Protein AF-A0A552WKU4-F1 (afdb_monomer_lite)

Organism: NCBI:txid2589797

Sequence (235 aa):
MLDAVDPDVTIVATADGDQPVTLAVGRTEDVVAWVGTAAHTRITGLESWDALAVEDVEQAAGSEEPTDATEEPTDTATEEPTDTATDAPTEEAGVPNPAGSDLWVAEQTGTGTAEMSWTDRDGRWSVLAATDGTAPAPQLSLTWPVEVRTPWLVPGLIVGAVLLLAGAALLVLDMLTARELRRREEGAADRDDGGAATTVLAGAGAGGLTRRELRERQRAETAAGRRRGAAATGE

Radius of gyration: 54.26 Å; chains: 1; bounding box: 106×39×180 Å

Foldseek 3Di:
DEPDPALKKKKKWFDPAFFKKKKFKAFPVLVCVQCDQFWDKDFDYAPDPFGTDIDTRHRDPDPPPPPPPPDDDDDDDDDDDDDDPPCDPPPPRFRAAPPPDPRTPDMFMGTRMTMDMGGHDPHGMDMDMATRRPDDTTDMDMDDDDDDDPPVPVVVVVVVVVVVVVVVVVVVVVVVVVVVVVVVVVVVVVPVVPDDDDDDDPDDDPDPDDPVVVVVVVVVVVVVVVVVVVVPDDD

Secondary structure (DSSP, 8-state):
----SSSEEEEEEE-STT-EEEEEEEEHHHHHHHHTTS-EEEEEEEEETTEEEEEEE-----------------------------------S-PPP-TT-TT-SEEEEEESEEEEEEE--SS-EEEEEESSSSSPPPEEEEE-------TTHHHHHHHHHHHHHHHHHHHHHHHHHHHHHHHHHHHHHHHHHS------------S---HHHHHHHHHHHHHHHHHHHTTS---

Structure (mmCIF, N/CA/C/O backbone):
data_AF-A0A552WKU4-F1
#
_entry.id   AF-A0A552WKU4-F1
#
loop_
_atom_site.group_PDB
_atom_site.id
_atom_site.type_symbol
_atom_site.label_atom_id
_atom_site.label_alt_id
_atom_site.label_comp_id
_atom_site.label_asym_id
_atom_site.label_entity_id
_atom_site.label_seq_id
_atom_site.pdbx_PDB_ins_code
_atom_site.Cartn_x
_atom_site.Cartn_y
_atom_site.Cartn_z
_atom_site.occupancy
_atom_site.B_iso_or_equiv
_atom_site.auth_seq_id
_atom_site.auth_comp_id
_atom_site.auth_asym_id
_atom_site.auth_atom_id
_atom_site.pdbx_PDB_model_num
ATOM 1 N N . MET A 1 1 ? -14.789 -1.737 -2.398 1.00 49.16 1 MET A N 1
ATOM 2 C CA . MET A 1 1 ? -13.719 -2.335 -3.216 1.00 49.16 1 MET A CA 1
ATOM 3 C C . MET A 1 1 ? -12.978 -1.145 -3.771 1.00 49.16 1 MET A C 1
ATOM 5 O O . MET A 1 1 ? -13.603 -0.367 -4.479 1.00 49.16 1 MET A O 1
ATOM 9 N N . LEU A 1 2 ? -11.757 -0.905 -3.296 1.00 63.12 2 LEU A N 1
ATOM 10 C CA . LEU A 1 2 ? -10.934 0.186 -3.813 1.00 63.12 2 LEU A CA 1
ATOM 11 C C . LEU A 1 2 ? -10.656 -0.140 -5.282 1.00 63.12 2 LEU A C 1
ATOM 13 O O . LEU A 1 2 ? -10.308 -1.281 -5.580 1.00 63.12 2 LEU A O 1
ATOM 17 N N . ASP A 1 3 ? -10.888 0.809 -6.187 1.00 64.50 3 ASP A N 1
ATOM 18 C CA . ASP A 1 3 ? -10.536 0.646 -7.599 1.00 64.50 3 ASP A CA 1
ATOM 19 C C . ASP A 1 3 ? -9.003 0.685 -7.681 1.00 64.50 3 ASP A C 1
ATOM 21 O O . ASP A 1 3 ? -8.388 1.752 -7.694 1.00 64.50 3 ASP A O 1
ATOM 25 N N . ALA A 1 4 ? -8.380 -0.483 -7.519 1.00 64.44 4 ALA A N 1
ATOM 26 C CA . ALA A 1 4 ? -6.942 -0.608 -7.348 1.00 64.44 4 ALA A CA 1
ATOM 27 C C . ALA A 1 4 ? -6.235 -0.369 -8.686 1.00 64.44 4 ALA A C 1
ATOM 29 O O . ALA A 1 4 ? -6.592 -0.953 -9.709 1.00 64.44 4 ALA A O 1
ATOM 30 N N . VAL A 1 5 ? -5.213 0.488 -8.669 1.00 72.81 5 VAL A N 1
ATOM 31 C CA . VAL A 1 5 ? -4.391 0.796 -9.852 1.00 72.81 5 VAL A CA 1
ATOM 32 C C . VAL A 1 5 ? -3.524 -0.407 -10.245 1.00 72.81 5 VAL A C 1
ATOM 34 O O . VAL A 1 5 ? -3.257 -0.613 -11.428 1.00 72.81 5 VAL A O 1
ATOM 37 N N . ASP A 1 6 ? -3.123 -1.205 -9.256 1.00 82.50 6 ASP A N 1
ATOM 38 C CA . ASP A 1 6 ? -2.315 -2.416 -9.383 1.00 82.50 6 ASP A CA 1
ATOM 39 C C . ASP A 1 6 ? -2.773 -3.445 -8.321 1.00 82.50 6 ASP A C 1
ATOM 41 O O . ASP A 1 6 ? -3.238 -3.024 -7.253 1.00 82.50 6 ASP A O 1
ATOM 45 N N . PRO A 1 7 ? -2.712 -4.769 -8.580 1.00 86.00 7 PRO A N 1
ATOM 46 C CA . PRO A 1 7 ? -3.022 -5.781 -7.567 1.00 86.00 7 PRO A CA 1
ATOM 47 C C . PRO A 1 7 ? -2.076 -5.742 -6.361 1.00 86.00 7 PRO A C 1
ATOM 49 O O . PRO A 1 7 ? -2.475 -6.176 -5.282 1.00 86.00 7 PRO A O 1
ATOM 52 N N . ASP A 1 8 ? -0.849 -5.248 -6.517 1.00 90.31 8 ASP A N 1
ATOM 53 C CA . ASP A 1 8 ? 0.105 -5.109 -5.424 1.00 90.31 8 ASP A CA 1
ATOM 54 C C . ASP A 1 8 ? -0.036 -3.741 -4.743 1.00 90.31 8 ASP A C 1
ATOM 56 O O . ASP A 1 8 ? -0.079 -2.693 -5.387 1.00 90.31 8 ASP A O 1
ATOM 60 N N . VAL A 1 9 ? -0.083 -3.735 -3.411 1.00 92.25 9 VAL A N 1
ATOM 61 C CA . VAL A 1 9 ? -0.162 -2.516 -2.603 1.00 92.25 9 VAL A CA 1
ATOM 62 C C . VAL A 1 9 ? 0.757 -2.602 -1.389 1.00 92.25 9 VAL A C 1
ATOM 64 O O . VAL A 1 9 ? 0.803 -3.609 -0.681 1.00 92.25 9 VAL A O 1
ATOM 67 N N . THR A 1 10 ? 1.470 -1.515 -1.115 1.00 94.44 10 THR A N 1
ATOM 68 C CA . THR A 1 10 ? 2.167 -1.294 0.154 1.00 94.44 10 THR A CA 1
ATOM 69 C C . THR A 1 10 ? 1.317 -0.384 1.026 1.00 94.44 10 THR A C 1
ATOM 71 O O . THR A 1 10 ? 0.957 0.722 0.624 1.00 94.44 10 THR A O 1
ATOM 74 N N . ILE A 1 11 ? 0.997 -0.861 2.223 1.00 94.75 11 ILE A N 1
ATOM 75 C CA . ILE A 1 11 ? 0.172 -0.185 3.218 1.00 94.75 11 ILE A CA 1
ATOM 76 C C . ILE A 1 11 ? 1.089 0.257 4.351 1.00 94.75 11 ILE A C 1
ATOM 78 O O . ILE A 1 11 ? 1.788 -0.566 4.940 1.00 94.75 11 ILE A O 1
ATOM 82 N N . VAL A 1 12 ? 1.064 1.543 4.676 1.00 96.00 12 VAL A N 1
ATOM 83 C CA . VAL A 1 12 ? 1.800 2.116 5.806 1.00 96.00 12 VAL A CA 1
ATOM 84 C C . VAL A 1 12 ? 0.803 2.780 6.740 1.00 96.00 12 VAL A C 1
ATOM 86 O O . VAL A 1 12 ? 0.010 3.613 6.302 1.00 96.00 12 VAL A O 1
ATOM 89 N N . ALA A 1 13 ? 0.849 2.417 8.017 1.00 95.44 13 ALA A N 1
ATOM 90 C CA . ALA A 1 13 ? 0.097 3.067 9.080 1.00 95.44 13 ALA A CA 1
ATOM 91 C C . ALA A 1 13 ? 1.059 3.780 10.030 1.00 95.44 13 ALA A C 1
ATOM 93 O O . ALA A 1 13 ? 2.013 3.169 10.514 1.00 95.44 13 ALA A O 1
ATOM 94 N N . THR A 1 14 ? 0.782 5.046 10.321 1.00 95.00 14 THR A N 1
ATOM 95 C CA . THR A 1 14 ? 1.586 5.888 11.212 1.00 95.00 14 THR A CA 1
ATOM 96 C C . THR A 1 14 ? 0.712 6.413 12.340 1.00 95.00 14 THR A C 1
ATOM 98 O O . THR A 1 14 ? -0.359 6.949 12.082 1.00 95.00 14 THR A O 1
ATOM 101 N N . ALA A 1 15 ? 1.160 6.268 13.580 1.00 92.81 15 ALA A N 1
ATOM 102 C CA . ALA A 1 15 ? 0.526 6.874 14.744 1.00 92.81 15 ALA A CA 1
ATOM 103 C C . ALA A 1 15 ? 1.421 7.960 15.342 1.00 92.81 15 ALA A C 1
ATOM 105 O O . ALA A 1 15 ? 2.619 8.034 15.059 1.00 92.81 15 ALA A O 1
ATOM 106 N N . ASP A 1 16 ? 0.831 8.799 16.186 1.00 89.38 16 ASP A N 1
ATOM 107 C CA . ASP A 1 16 ? 1.561 9.855 16.868 1.00 89.38 16 ASP A CA 1
ATOM 108 C C . ASP A 1 16 ? 2.456 9.279 17.981 1.00 89.38 16 ASP A C 1
ATOM 110 O O . ASP A 1 16 ? 2.021 8.521 18.850 1.00 89.38 16 ASP A O 1
ATOM 114 N N . GLY A 1 17 ? 3.732 9.674 17.988 1.00 89.19 17 GLY A N 1
ATOM 115 C CA . GLY A 1 17 ? 4.705 9.220 18.986 1.00 89.19 17 GLY A CA 1
ATOM 116 C C . GLY A 1 17 ? 5.049 7.729 18.877 1.00 89.19 17 GLY A C 1
ATOM 117 O O . GLY A 1 17 ? 5.107 7.172 17.786 1.00 89.19 17 GLY A O 1
ATOM 118 N N . ASP A 1 18 ? 5.298 7.086 20.021 1.00 89.56 18 ASP A N 1
ATOM 119 C CA . ASP A 1 18 ? 5.696 5.670 20.111 1.00 89.56 18 ASP A CA 1
ATOM 120 C C . ASP A 1 18 ? 4.495 4.740 20.382 1.00 89.56 18 ASP A C 1
ATOM 122 O O . ASP A 1 18 ? 4.612 3.724 21.070 1.00 89.56 18 ASP A O 1
ATOM 126 N N . GLN A 1 19 ? 3.305 5.095 19.889 1.00 90.94 19 GLN A N 1
ATOM 127 C CA . GLN A 1 19 ? 2.114 4.263 20.064 1.00 90.94 19 GLN A CA 1
ATOM 128 C C . GLN A 1 19 ? 2.246 2.945 19.284 1.00 90.94 19 GLN A C 1
ATOM 130 O O . GLN A 1 19 ? 2.807 2.937 18.183 1.00 90.94 19 GLN A O 1
ATOM 135 N N . PRO A 1 20 ? 1.752 1.815 19.819 1.00 92.12 20 PRO A N 1
ATOM 136 C CA . PRO A 1 20 ? 1.686 0.583 19.047 1.00 92.12 20 PRO A CA 1
ATOM 137 C C . PRO A 1 20 ? 0.735 0.782 17.864 1.00 92.12 20 PRO A C 1
ATOM 139 O O . PRO A 1 20 ? -0.328 1.375 18.021 1.00 92.12 20 PRO A O 1
ATOM 142 N N . VAL A 1 21 ? 1.126 0.292 16.691 1.00 94.06 21 VAL A N 1
ATOM 143 C CA . VAL A 1 21 ? 0.317 0.298 15.469 1.00 94.06 21 VAL A CA 1
ATOM 144 C C . VAL A 1 21 ? 0.246 -1.119 14.936 1.00 94.06 21 VAL A C 1
ATOM 146 O O . VAL A 1 21 ? 1.278 -1.769 14.771 1.00 94.06 21 VAL A O 1
ATOM 149 N N . THR A 1 22 ? -0.960 -1.573 14.627 1.00 94.75 22 THR A N 1
ATOM 150 C CA . THR A 1 22 ? -1.242 -2.902 14.095 1.00 94.75 22 THR A CA 1
ATOM 151 C C . THR A 1 22 ? -1.956 -2.770 12.760 1.00 94.75 22 THR A C 1
ATOM 153 O O . THR A 1 22 ? -3.017 -2.152 12.663 1.00 94.75 22 THR A O 1
ATOM 156 N N . LEU A 1 23 ? -1.375 -3.379 11.732 1.00 95.75 23 LEU A N 1
ATOM 157 C CA . LEU A 1 23 ? -2.001 -3.646 10.445 1.00 95.75 23 LEU A CA 1
ATOM 158 C C . LEU A 1 23 ? -2.417 -5.115 10.412 1.00 95.75 23 LEU A C 1
ATOM 160 O O . LEU A 1 23 ? -1.574 -5.990 10.585 1.00 95.75 23 LEU A O 1
ATOM 164 N N . ALA A 1 24 ? -3.690 -5.392 10.163 1.00 95.69 24 ALA A N 1
ATOM 165 C CA . ALA A 1 24 ? -4.228 -6.745 10.111 1.00 95.69 24 ALA A CA 1
ATOM 166 C C . ALA A 1 24 ? -5.064 -6.951 8.845 1.00 95.69 24 ALA A C 1
ATOM 168 O O . ALA A 1 24 ? -5.892 -6.114 8.493 1.00 95.69 24 ALA A O 1
ATOM 169 N N . VAL A 1 25 ? -4.865 -8.073 8.155 1.00 95.50 25 VAL A N 1
ATOM 170 C CA . VAL A 1 25 ? -5.663 -8.476 6.991 1.00 95.50 25 VAL A CA 1
ATOM 171 C C . VAL A 1 25 ? -6.584 -9.614 7.393 1.00 95.50 25 VAL A C 1
ATOM 173 O O . VAL A 1 25 ? -6.125 -10.657 7.860 1.00 95.50 25 VAL A O 1
ATOM 176 N N . GLY A 1 26 ? -7.878 -9.440 7.146 1.00 94.94 26 GLY A N 1
ATOM 177 C CA . GLY A 1 26 ? -8.904 -10.454 7.376 1.00 94.94 26 GLY A CA 1
ATOM 178 C C . GLY A 1 26 ? -9.906 -10.515 6.231 1.00 94.94 26 GLY A C 1
ATOM 179 O O . GLY A 1 26 ? -9.857 -9.720 5.280 1.00 94.94 26 GLY A O 1
ATOM 180 N N . ARG A 1 27 ? -10.853 -11.457 6.309 1.00 94.75 27 ARG A N 1
ATOM 181 C CA . ARG A 1 27 ? -12.027 -11.386 5.431 1.00 94.75 27 ARG A CA 1
ATOM 182 C C . ARG A 1 27 ? -12.829 -10.147 5.803 1.00 94.75 27 ARG A C 1
ATOM 184 O O . ARG A 1 27 ? -12.897 -9.768 6.968 1.00 94.75 27 ARG A O 1
ATOM 191 N N . THR A 1 28 ? -13.483 -9.534 4.820 1.00 94.06 28 THR A N 1
ATOM 192 C CA . THR A 1 28 ? -14.302 -8.337 5.072 1.00 94.06 28 THR A CA 1
ATOM 193 C C . THR A 1 28 ? -15.360 -8.570 6.153 1.00 94.06 28 THR A C 1
ATOM 195 O O . THR A 1 28 ? -15.636 -7.667 6.930 1.00 94.06 28 THR A O 1
ATOM 198 N N . GLU A 1 29 ? -15.943 -9.768 6.219 1.00 94.06 29 GLU A N 1
ATOM 199 C CA . GLU A 1 29 ? -16.937 -10.117 7.243 1.00 94.06 29 GLU A CA 1
ATOM 200 C C . GLU A 1 29 ? -16.343 -10.180 8.655 1.00 94.06 29 GLU A C 1
ATOM 202 O O . GLU A 1 29 ? -16.959 -9.660 9.581 1.00 94.06 29 GLU A O 1
ATOM 207 N N . ASP A 1 30 ? -15.125 -10.705 8.798 1.00 94.88 30 ASP A N 1
ATOM 208 C CA . ASP A 1 30 ? -14.427 -10.796 10.084 1.00 94.88 30 ASP A CA 1
ATOM 209 C C . ASP A 1 30 ? -13.998 -9.407 10.576 1.00 94.88 30 ASP A C 1
ATOM 211 O O . ASP A 1 30 ? -14.184 -9.076 11.742 1.00 94.88 30 ASP A O 1
ATOM 215 N N . VAL A 1 31 ? -13.502 -8.550 9.674 1.00 94.06 31 VAL A N 1
ATOM 216 C CA . VAL A 1 31 ? -13.135 -7.161 10.007 1.00 94.06 31 VAL A CA 1
ATOM 217 C C . VAL A 1 31 ? -14.361 -6.356 10.446 1.00 94.06 31 VAL A C 1
ATOM 219 O O . VAL A 1 31 ? -14.303 -5.641 11.442 1.00 94.06 31 VAL A O 1
ATOM 222 N N . VAL A 1 32 ? -15.484 -6.483 9.731 1.00 92.50 32 VAL A N 1
ATOM 223 C CA . VAL A 1 32 ? -16.733 -5.796 10.100 1.00 92.50 32 VAL A CA 1
ATOM 224 C C . VAL A 1 32 ? -17.267 -6.313 11.437 1.00 92.50 32 VAL A C 1
ATOM 226 O O . VAL A 1 32 ? -17.709 -5.514 12.258 1.00 92.50 32 VAL A O 1
ATOM 229 N N . ALA A 1 33 ? -17.200 -7.625 11.681 1.00 92.44 33 ALA A N 1
ATOM 230 C CA . ALA A 1 33 ? -17.606 -8.209 12.956 1.00 92.44 33 ALA A CA 1
ATOM 231 C C . ALA A 1 33 ? -16.706 -7.758 14.120 1.00 92.44 33 ALA A C 1
ATOM 233 O O . ALA A 1 33 ? -17.223 -7.496 15.202 1.00 92.44 33 ALA A O 1
ATOM 234 N N . TRP A 1 34 ? -15.393 -7.627 13.892 1.00 92.31 34 TRP A N 1
ATOM 235 C CA . TRP A 1 34 ? -14.431 -7.152 14.892 1.00 92.31 34 TRP A CA 1
ATOM 236 C C . TRP A 1 34 ? -14.691 -5.706 15.317 1.00 92.31 34 TRP A C 1
ATOM 238 O O . TRP A 1 34 ? -14.717 -5.400 16.505 1.00 92.31 34 TRP A O 1
ATOM 248 N N . VAL A 1 35 ? -14.887 -4.813 14.343 1.00 91.19 35 VAL A N 1
ATOM 249 C CA . VAL A 1 35 ? -15.162 -3.392 14.608 1.00 91.19 35 VAL A CA 1
ATOM 250 C C . VAL A 1 35 ? -16.555 -3.207 15.221 1.00 91.19 35 VAL A C 1
ATOM 252 O O . VAL A 1 35 ? -16.757 -2.342 16.075 1.00 91.19 35 VAL A O 1
ATOM 255 N N . GLY A 1 36 ? -17.522 -4.032 14.814 1.00 89.88 36 GLY A N 1
ATOM 256 C CA . GLY A 1 36 ? -18.871 -4.023 15.365 1.00 89.88 36 GLY A CA 1
ATOM 257 C C . GLY A 1 36 ? -19.562 -2.670 15.180 1.00 89.88 36 GLY A C 1
ATOM 258 O O . GLY A 1 36 ? -19.626 -2.134 14.074 1.00 89.88 36 GLY A O 1
ATOM 259 N N . THR A 1 37 ? -20.105 -2.124 16.268 1.00 88.00 37 THR A N 1
ATOM 260 C CA . THR A 1 37 ? -20.799 -0.823 16.289 1.00 88.00 37 THR A CA 1
ATOM 261 C C . THR A 1 37 ? -19.905 0.329 16.738 1.00 88.00 37 THR A C 1
ATOM 263 O O . THR A 1 37 ? -20.409 1.429 16.964 1.00 88.00 37 THR A O 1
ATOM 266 N N . ALA A 1 38 ? -18.606 0.091 16.931 1.00 88.00 38 ALA A N 1
ATOM 267 C CA . ALA A 1 38 ? -17.683 1.124 17.371 1.00 88.00 38 ALA A CA 1
ATOM 268 C C . ALA A 1 38 ? -17.501 2.204 16.299 1.00 88.00 38 ALA A C 1
ATOM 270 O O . ALA A 1 38 ? -17.634 1.941 15.099 1.00 88.00 38 ALA A O 1
ATOM 271 N N . ALA A 1 39 ? -17.173 3.418 16.742 1.00 89.25 39 ALA A N 1
ATOM 272 C CA . ALA A 1 39 ? -16.849 4.498 15.825 1.00 89.25 39 ALA A CA 1
ATOM 273 C C . ALA A 1 39 ? -15.593 4.136 15.017 1.00 89.25 39 ALA A C 1
ATOM 275 O O . ALA A 1 39 ? -14.591 3.704 15.588 1.00 89.25 39 ALA A O 1
ATOM 276 N N . HIS A 1 40 ? -15.644 4.293 13.697 1.00 91.19 40 HIS A N 1
ATOM 277 C CA . HIS A 1 40 ? -14.526 3.964 12.819 1.00 91.19 40 HIS A CA 1
ATOM 278 C C . HIS A 1 40 ? -14.567 4.764 11.520 1.00 91.19 40 HIS A C 1
ATOM 280 O O . HIS A 1 40 ? -15.629 5.111 11.014 1.00 91.19 40 HIS A O 1
ATOM 286 N N . THR A 1 41 ? -13.395 4.988 10.933 1.00 93.25 41 THR A N 1
ATOM 287 C CA . THR A 1 41 ? -13.275 5.580 9.600 1.00 93.25 41 THR A CA 1
ATOM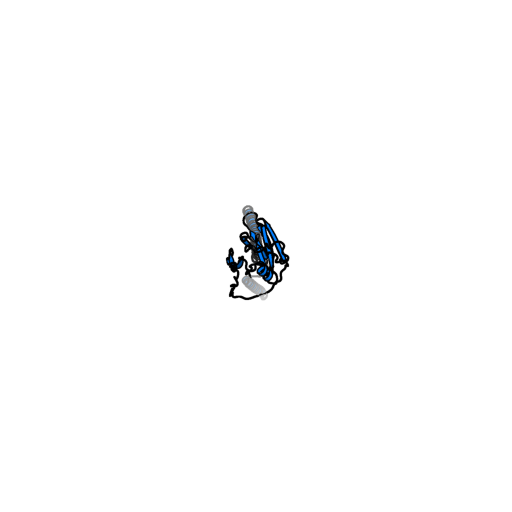 288 C C . THR A 1 41 ? -13.140 4.471 8.565 1.00 93.25 41 THR A C 1
ATOM 290 O O . THR A 1 41 ? -12.232 3.638 8.625 1.00 93.25 41 THR A O 1
ATOM 293 N N . ARG A 1 42 ? -14.041 4.455 7.584 1.00 92.25 42 ARG A N 1
ATOM 294 C CA . ARG A 1 42 ? -14.043 3.492 6.486 1.00 92.25 42 ARG A CA 1
ATOM 295 C C . ARG A 1 42 ? -13.481 4.122 5.221 1.00 92.25 42 ARG A C 1
ATOM 297 O O . ARG A 1 42 ? -14.043 5.070 4.685 1.00 92.25 42 ARG A O 1
ATOM 304 N N . ILE A 1 43 ? -12.428 3.526 4.672 1.00 92.44 43 ILE A N 1
ATOM 305 C CA . ILE A 1 43 ? -11.909 3.899 3.352 1.00 92.44 43 ILE A CA 1
ATOM 306 C C . ILE A 1 43 ? -12.788 3.240 2.281 1.00 92.44 43 ILE A C 1
ATOM 308 O O . ILE A 1 43 ? -12.861 2.012 2.180 1.00 92.44 43 ILE A O 1
ATOM 312 N N . THR A 1 44 ? -13.490 4.050 1.490 1.00 90.44 44 THR A N 1
ATOM 313 C CA . THR A 1 44 ? -14.446 3.575 0.473 1.00 90.44 44 THR A CA 1
ATOM 314 C C . THR A 1 44 ? -13.867 3.594 -0.937 1.00 90.44 44 THR A C 1
ATOM 316 O O . THR A 1 44 ? -14.289 2.797 -1.780 1.00 90.44 44 THR A O 1
ATOM 319 N N . GLY A 1 45 ? -12.875 4.448 -1.186 1.00 88.12 45 GLY A N 1
ATOM 320 C CA . GLY A 1 45 ? -12.300 4.657 -2.507 1.00 88.12 45 GLY A CA 1
ATOM 321 C C . GLY A 1 45 ? -11.107 5.608 -2.491 1.00 88.12 45 GLY A C 1
ATOM 322 O O . GLY A 1 45 ? -10.537 5.917 -1.445 1.00 88.12 45 GLY A O 1
ATOM 323 N N . LEU A 1 46 ? -10.774 6.105 -3.676 1.00 88.75 46 LEU A N 1
ATOM 324 C CA . LEU A 1 46 ? -9.885 7.245 -3.870 1.00 88.75 46 LEU A CA 1
ATOM 325 C C . LEU A 1 46 ? -10.753 8.469 -4.179 1.00 88.75 46 LEU A C 1
ATOM 327 O O . LEU A 1 46 ? -11.614 8.402 -5.056 1.00 88.75 46 LEU A O 1
ATOM 331 N N . GLU A 1 47 ? -10.543 9.572 -3.465 1.00 88.94 47 GLU A N 1
ATOM 332 C CA . GLU A 1 47 ? -11.130 10.869 -3.827 1.00 88.94 47 GLU A CA 1
ATOM 333 C C . GLU A 1 47 ? -10.310 11.512 -4.957 1.00 88.94 47 GLU A C 1
ATOM 335 O O . GLU A 1 47 ? -10.854 12.085 -5.901 1.00 88.94 47 GLU A O 1
ATOM 340 N N . SER A 1 48 ? -8.983 11.371 -4.881 1.00 87.94 48 SER A N 1
ATOM 341 C CA . SER A 1 48 ? -8.028 11.787 -5.907 1.00 87.94 48 SER A CA 1
ATOM 342 C C . SER A 1 48 ? -6.787 10.885 -5.885 1.00 87.94 48 SER A C 1
ATOM 344 O O . SER A 1 48 ? -6.717 9.945 -5.098 1.00 87.94 48 SER A O 1
ATOM 346 N N . TRP A 1 49 ? -5.791 11.168 -6.729 1.00 83.94 49 TRP A N 1
ATOM 347 C CA . TRP A 1 49 ? -4.533 10.406 -6.763 1.00 83.94 49 TRP A CA 1
ATOM 348 C C . TRP A 1 49 ? -3.760 10.424 -5.439 1.00 83.94 49 TRP A C 1
ATOM 350 O O . TRP A 1 49 ? -3.053 9.466 -5.147 1.00 83.94 49 TRP A O 1
ATOM 360 N N . ASP A 1 50 ? -3.925 11.480 -4.643 1.00 88.44 50 ASP A N 1
ATOM 361 C CA . ASP A 1 50 ? -3.187 11.695 -3.396 1.00 88.44 50 ASP A CA 1
ATOM 362 C C . ASP A 1 50 ? -4.110 11.701 -2.159 1.00 88.44 50 ASP A C 1
ATOM 364 O O . ASP A 1 50 ? -3.660 12.010 -1.057 1.00 88.44 50 ASP A O 1
ATOM 368 N N . ALA A 1 51 ? -5.407 11.396 -2.322 1.00 89.19 51 ALA A N 1
ATOM 369 C CA . ALA A 1 51 ? -6.390 11.454 -1.238 1.00 89.19 51 ALA A CA 1
ATOM 370 C C . ALA A 1 51 ? -7.363 10.269 -1.263 1.00 89.19 51 ALA A C 1
ATOM 372 O O . ALA A 1 51 ? -7.966 9.954 -2.293 1.00 89.19 51 AL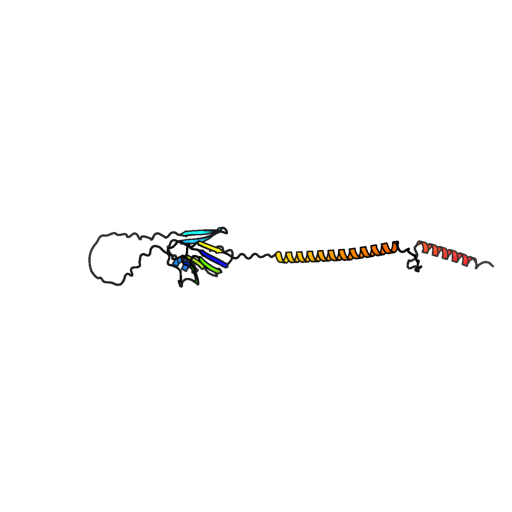A A O 1
ATOM 373 N N . LEU A 1 52 ? -7.553 9.646 -0.099 1.00 90.75 52 LEU A N 1
ATOM 374 C CA . LEU A 1 52 ? -8.510 8.562 0.103 1.00 90.75 52 LEU A CA 1
ATOM 375 C C . LEU A 1 52 ? -9.911 9.126 0.342 1.00 90.75 52 LEU A C 1
ATOM 377 O O . LEU A 1 52 ? -10.080 10.057 1.125 1.00 90.75 52 LEU A O 1
ATOM 381 N N . ALA A 1 53 ? -10.917 8.518 -0.285 1.00 91.31 53 ALA A N 1
ATOM 382 C CA . ALA A 1 53 ? -12.308 8.780 0.058 1.00 91.31 53 ALA A CA 1
ATOM 383 C C . ALA A 1 53 ? -12.648 8.005 1.335 1.00 91.31 53 ALA A C 1
ATOM 385 O O . ALA A 1 53 ? -12.538 6.773 1.375 1.00 91.31 53 ALA A O 1
ATOM 386 N N . VAL A 1 54 ? -13.063 8.734 2.366 1.00 93.81 54 VAL A N 1
ATOM 387 C CA . VAL A 1 54 ? -13.370 8.190 3.689 1.00 93.81 54 VAL A CA 1
ATOM 388 C C . VAL A 1 54 ? -14.811 8.482 4.087 1.00 93.81 54 VAL A C 1
ATOM 390 O O . VAL A 1 54 ? -15.393 9.488 3.689 1.00 93.81 54 VAL A O 1
ATOM 393 N N . GLU A 1 55 ? -15.386 7.571 4.857 1.00 92.81 55 GLU A N 1
ATOM 394 C CA . GLU A 1 55 ? -16.684 7.710 5.506 1.00 92.81 55 GLU A CA 1
ATOM 395 C C . GLU A 1 55 ? -16.481 7.471 7.000 1.00 92.81 55 GLU A C 1
ATOM 397 O O . GLU A 1 55 ? -16.043 6.390 7.399 1.00 92.81 55 GLU A O 1
ATOM 402 N N . ASP A 1 56 ? -16.777 8.475 7.818 1.00 91.56 56 ASP A N 1
ATOM 403 C CA . ASP A 1 56 ? -16.752 8.328 9.268 1.00 91.56 56 ASP A CA 1
ATOM 404 C C . ASP A 1 56 ? -18.068 7.707 9.733 1.00 91.56 56 ASP A C 1
ATOM 406 O O . ASP A 1 56 ? -19.155 8.247 9.513 1.00 91.56 56 ASP A O 1
ATOM 410 N N . VAL A 1 57 ? -17.962 6.547 10.368 1.00 88.81 57 VAL A N 1
ATOM 411 C CA . VAL A 1 57 ? -19.074 5.857 11.005 1.00 88.81 57 VAL A CA 1
ATOM 412 C C . VAL A 1 57 ? -19.016 6.201 12.482 1.00 88.81 57 VAL A C 1
ATOM 414 O O . VAL A 1 57 ? -18.097 5.790 13.189 1.00 88.81 57 VAL A O 1
ATOM 417 N N . GLU A 1 58 ? -19.986 6.977 12.954 1.00 85.31 58 GLU A N 1
ATOM 418 C CA . GLU A 1 58 ? -20.127 7.253 14.381 1.00 85.31 58 GLU A CA 1
ATOM 419 C C . GLU A 1 58 ? -20.642 6.012 15.114 1.00 85.31 58 GLU A C 1
ATOM 421 O O . GLU A 1 58 ? -21.388 5.198 14.559 1.00 85.31 58 GLU A O 1
ATOM 426 N N . GLN A 1 59 ? -20.249 5.867 16.381 1.00 76.44 59 GLN A N 1
ATOM 427 C CA . GLN A 1 59 ? -20.777 4.803 17.222 1.00 76.44 59 GLN A CA 1
ATOM 428 C C . GLN A 1 59 ? -22.292 4.969 17.311 1.00 76.44 59 GLN A C 1
ATOM 430 O O . GLN A 1 59 ? -22.787 6.022 17.719 1.00 76.44 59 GLN A O 1
ATOM 435 N N . ALA A 1 60 ? -23.032 3.923 16.942 1.00 63.44 60 ALA A N 1
ATOM 436 C CA . ALA A 1 60 ? -24.460 3.898 17.195 1.00 63.44 60 ALA A CA 1
ATOM 437 C C . ALA A 1 60 ? -24.641 3.998 18.711 1.00 63.44 60 ALA A C 1
ATOM 439 O O . ALA A 1 60 ? -24.271 3.069 19.434 1.00 63.44 60 ALA A O 1
ATOM 440 N N . ALA A 1 61 ? -25.156 5.140 19.182 1.00 48.41 61 ALA A N 1
ATOM 441 C CA . ALA A 1 61 ? -25.569 5.294 20.566 1.00 48.41 61 ALA A CA 1
ATOM 442 C C . ALA A 1 61 ? -26.427 4.076 20.891 1.00 48.41 61 ALA A C 1
ATOM 444 O O . ALA A 1 61 ? -27.370 3.780 20.146 1.00 48.41 61 ALA A O 1
ATOM 445 N N . GLY A 1 62 ? -26.004 3.324 21.912 1.00 47.47 62 GLY A N 1
ATOM 446 C CA . GLY A 1 62 ? -26.643 2.077 22.294 1.00 47.47 62 GLY A CA 1
ATOM 447 C C . GLY A 1 62 ? -28.148 2.266 22.247 1.00 47.47 62 GLY A C 1
ATOM 448 O O . GLY A 1 62 ? -28.661 3.284 22.713 1.00 47.47 62 GLY A O 1
ATOM 449 N N . SER A 1 63 ? -28.849 1.325 21.617 1.00 38.94 63 SER A N 1
ATOM 450 C CA . SER A 1 63 ? -30.279 1.215 21.845 1.00 38.94 63 SER A CA 1
ATOM 451 C C . SER A 1 63 ? -30.446 1.029 23.347 1.00 38.94 63 SER A C 1
ATOM 453 O O . SER A 1 63 ? -30.292 -0.075 23.859 1.00 38.94 63 SER A O 1
ATOM 455 N N . GLU A 1 64 ? -30.699 2.125 24.058 1.00 39.88 64 GLU A N 1
ATOM 456 C CA . GLU A 1 64 ? -31.518 2.088 25.248 1.00 39.88 64 GLU A CA 1
ATOM 457 C C . GLU A 1 64 ? -32.821 1.459 24.759 1.00 39.88 64 GLU A C 1
ATOM 459 O O . GLU A 1 64 ? -33.664 2.116 24.143 1.00 39.88 64 GLU A O 1
ATOM 464 N N . GLU A 1 65 ? -32.940 0.139 24.918 1.00 38.91 65 GLU A N 1
ATOM 465 C CA . GLU A 1 65 ? -34.253 -0.473 25.009 1.00 38.91 65 GLU A CA 1
ATOM 466 C C . GLU A 1 65 ? -35.034 0.399 25.997 1.00 38.91 65 GLU A C 1
ATOM 468 O O . GLU A 1 65 ? -34.576 0.586 27.128 1.00 38.91 65 GLU A O 1
ATOM 473 N N . PRO A 1 66 ? -36.162 1.007 25.595 1.00 40.09 66 PRO A N 1
ATOM 474 C CA . PRO A 1 66 ? -36.974 1.718 26.549 1.00 40.09 66 PRO A CA 1
ATOM 475 C C . PRO A 1 66 ? -37.496 0.664 27.516 1.00 40.09 66 PRO A C 1
ATOM 477 O O . PRO A 1 66 ? -38.335 -0.168 27.167 1.00 40.09 66 PRO A O 1
ATOM 480 N N . THR A 1 67 ? -36.958 0.696 28.729 1.00 40.22 67 THR A N 1
ATOM 481 C CA . THR A 1 67 ? -37.517 0.059 29.909 1.00 40.22 67 THR A CA 1
ATOM 482 C C . THR A 1 67 ? -38.938 0.593 30.072 1.00 40.22 67 THR A C 1
ATOM 484 O O . THR A 1 67 ? -39.155 1.638 30.684 1.00 40.22 67 THR A O 1
ATOM 487 N N . ASP A 1 68 ? -39.919 -0.091 29.482 1.00 35.44 68 ASP A N 1
ATOM 488 C CA . ASP A 1 68 ? -41.329 0.138 29.777 1.00 35.44 68 ASP A CA 1
ATOM 489 C C . ASP A 1 68 ? -41.611 -0.469 31.155 1.00 35.44 68 ASP A C 1
ATOM 491 O O . ASP A 1 68 ? -42.082 -1.597 31.312 1.00 35.44 68 ASP A O 1
ATOM 495 N N . ALA A 1 69 ? -41.208 0.274 32.183 1.00 40.47 69 ALA A N 1
ATOM 496 C CA . ALA A 1 69 ? -41.614 0.045 33.553 1.00 40.47 69 ALA A CA 1
ATOM 497 C C . ALA A 1 69 ? -43.063 0.530 33.710 1.00 40.47 69 ALA A C 1
ATOM 499 O O . ALA A 1 69 ? -43.320 1.672 34.088 1.00 40.47 69 ALA A O 1
ATOM 500 N N . THR A 1 70 ? -44.016 -0.360 33.438 1.00 36.09 70 THR A N 1
ATOM 501 C CA . THR A 1 70 ? -45.345 -0.300 34.054 1.00 36.09 70 THR A CA 1
ATOM 502 C C . THR A 1 70 ? -45.304 -1.157 35.319 1.00 36.09 70 THR A C 1
ATOM 504 O O . THR A 1 70 ? -45.454 -2.376 35.264 1.00 36.09 70 THR A O 1
ATOM 507 N N . GLU A 1 71 ? -45.061 -0.521 36.467 1.00 39.25 71 GLU A N 1
ATOM 508 C CA . GLU A 1 71 ? -45.346 -1.117 37.775 1.00 39.25 71 GLU A CA 1
ATOM 509 C C . GLU A 1 71 ? -46.854 -1.054 38.060 1.00 39.25 71 GLU A C 1
ATOM 511 O O . GLU A 1 71 ? -47.462 0.003 37.917 1.00 39.25 71 GLU A O 1
ATOM 516 N N . GLU A 1 72 ? -47.445 -2.169 38.498 1.00 34.97 72 GLU A N 1
ATOM 517 C CA . GLU A 1 72 ? -48.148 -2.278 39.790 1.00 34.97 72 GLU A CA 1
ATOM 518 C C . GLU A 1 72 ? -48.461 -3.767 40.118 1.00 34.97 72 GLU A C 1
ATOM 520 O O . GLU A 1 72 ? -48.387 -4.620 39.232 1.00 34.97 72 GLU A O 1
ATOM 525 N N . PRO A 1 73 ? -48.688 -4.125 41.401 1.00 53.56 73 PRO A N 1
ATOM 526 C CA . PRO A 1 73 ? -47.974 -5.212 42.086 1.00 53.56 73 PRO A CA 1
ATOM 527 C C . PRO A 1 73 ? -48.801 -6.500 42.281 1.00 53.56 73 PRO A C 1
ATOM 529 O O . PRO A 1 73 ? -49.990 -6.520 41.981 1.00 53.56 73 PRO A O 1
ATOM 532 N N . THR A 1 74 ? -48.165 -7.566 42.811 1.00 30.61 74 THR A N 1
ATOM 533 C CA . THR A 1 74 ? -48.656 -8.411 43.935 1.00 30.61 74 THR A CA 1
ATOM 534 C C . THR A 1 74 ? -48.023 -9.822 43.976 1.00 30.61 74 THR A C 1
ATOM 536 O O . THR A 1 74 ? -48.206 -10.636 43.081 1.00 30.61 74 THR A O 1
ATOM 539 N N . ASP A 1 75 ? -47.358 -10.079 45.110 1.00 38.31 75 ASP A N 1
ATOM 540 C CA . ASP A 1 75 ? -47.160 -11.329 45.871 1.00 38.31 75 ASP A CA 1
ATOM 541 C C . ASP A 1 75 ? -46.322 -12.542 45.388 1.00 38.31 75 ASP A C 1
ATOM 543 O O . ASP A 1 75 ? -46.709 -13.319 44.524 1.00 38.31 75 ASP A O 1
ATOM 547 N N . THR A 1 76 ? -45.325 -12.826 46.248 1.00 32.62 76 THR A N 1
ATOM 548 C CA . THR A 1 76 ? -44.991 -14.127 46.877 1.00 32.62 76 THR A CA 1
ATOM 549 C C . THR A 1 76 ? -43.873 -15.020 46.293 1.00 32.62 76 THR A C 1
ATOM 551 O O . THR A 1 76 ? -43.964 -15.548 45.193 1.00 32.62 76 THR A O 1
ATOM 554 N N . ALA A 1 77 ? -42.924 -15.306 47.207 1.00 38.44 77 ALA A N 1
ATOM 555 C CA . ALA A 1 77 ? -42.024 -16.466 47.359 1.00 38.44 77 ALA A CA 1
ATOM 556 C C . ALA A 1 77 ? -40.618 -16.453 46.711 1.00 38.44 77 ALA A C 1
ATOM 558 O O . ALA A 1 77 ? -40.427 -16.798 45.554 1.00 38.44 77 ALA A O 1
ATOM 559 N N . THR A 1 78 ? -39.635 -16.127 47.566 1.00 40.34 78 THR A N 1
ATOM 560 C CA . THR A 1 78 ? -38.443 -16.925 47.937 1.00 40.34 78 THR A CA 1
ATOM 561 C C . THR A 1 78 ? -37.957 -17.992 46.947 1.00 40.34 78 THR A C 1
ATOM 563 O O . THR A 1 78 ? -38.607 -19.020 46.812 1.00 40.34 78 THR A O 1
ATOM 566 N N . GLU A 1 79 ? -36.767 -17.796 46.366 1.00 34.75 79 GLU A N 1
ATOM 567 C CA . GLU A 1 79 ? -35.512 -18.511 46.693 1.00 34.75 79 GLU A CA 1
ATOM 568 C C . GLU A 1 79 ? -34.319 -17.854 45.952 1.00 34.75 79 GLU A C 1
ATOM 570 O O . GLU A 1 79 ? -34.328 -17.694 44.738 1.00 34.75 79 GLU A O 1
ATOM 575 N N . GLU A 1 80 ? -33.292 -17.461 46.708 1.00 37.31 80 GLU A N 1
ATOM 576 C CA . GLU A 1 80 ? -31.892 -17.330 46.264 1.00 37.31 80 GLU A CA 1
ATOM 577 C C . GLU A 1 80 ? -31.145 -18.570 46.814 1.00 37.31 80 GLU A C 1
ATOM 579 O O . GLU A 1 80 ? -31.623 -19.109 47.823 1.00 37.31 80 GLU A O 1
ATOM 584 N N . PRO A 1 81 ? -29.978 -19.015 46.281 1.00 49.12 81 PRO A N 1
ATOM 585 C CA . PRO A 1 81 ? -28.932 -18.144 45.726 1.00 49.12 81 PRO A CA 1
ATOM 586 C C . PRO A 1 81 ? -28.138 -18.662 44.493 1.00 49.12 81 PRO A C 1
ATOM 588 O O . PRO A 1 81 ? -28.057 -19.854 44.219 1.00 49.12 81 PRO A O 1
ATOM 591 N N . THR A 1 82 ? -27.472 -17.706 43.834 1.00 35.50 82 THR A N 1
ATOM 592 C CA . THR A 1 82 ? -26.108 -17.765 43.260 1.00 35.50 82 THR A CA 1
ATOM 593 C C . THR A 1 82 ? -25.754 -18.818 42.197 1.00 35.50 82 THR A C 1
ATOM 595 O O . THR A 1 82 ? -25.479 -19.966 42.523 1.00 35.50 82 THR A O 1
ATOM 598 N N . ASP A 1 83 ? -25.521 -18.354 40.959 1.00 38.56 83 ASP A N 1
ATOM 599 C CA . ASP A 1 83 ? -24.192 -18.517 40.344 1.00 38.56 83 ASP A CA 1
ATOM 600 C C . ASP A 1 83 ? -23.892 -17.434 39.283 1.00 38.56 83 ASP A C 1
ATOM 602 O O . ASP A 1 83 ? -24.546 -17.314 38.251 1.00 38.56 83 ASP A O 1
ATOM 606 N N . THR A 1 84 ? -22.890 -16.625 39.631 1.00 37.19 84 THR A N 1
ATOM 607 C CA . THR A 1 84 ? -21.960 -15.845 38.802 1.00 37.19 84 THR A CA 1
ATOM 608 C C . THR A 1 84 ? -22.508 -15.135 37.561 1.00 37.19 84 THR A C 1
ATOM 610 O O . THR A 1 84 ? -22.286 -15.542 36.422 1.00 37.19 84 THR A O 1
ATOM 613 N N . ALA A 1 85 ? -23.066 -13.943 37.785 1.00 42.06 85 ALA A N 1
ATOM 614 C CA . ALA A 1 85 ? -22.852 -12.842 36.857 1.00 42.06 85 ALA A CA 1
ATOM 615 C C . ALA A 1 85 ? -21.351 -12.506 36.884 1.00 42.06 85 ALA A C 1
ATOM 617 O O . ALA A 1 85 ? -20.843 -11.949 37.859 1.00 42.06 85 ALA A O 1
ATOM 618 N N . THR A 1 86 ? -20.621 -12.914 35.846 1.00 36.72 86 THR A N 1
ATOM 619 C CA . THR A 1 86 ? -19.348 -12.274 35.521 1.00 36.72 86 THR A CA 1
ATOM 620 C C . THR A 1 86 ? -19.681 -10.824 35.221 1.00 36.72 86 THR A C 1
ATOM 622 O O . THR A 1 86 ? -20.288 -10.514 34.201 1.00 36.72 86 THR A O 1
ATOM 625 N N . ASP A 1 87 ? -19.329 -9.978 36.180 1.00 39.56 87 ASP A N 1
ATOM 626 C CA . ASP A 1 87 ? -19.218 -8.534 36.072 1.00 39.56 87 ASP A CA 1
ATOM 627 C C . ASP A 1 87 ? -18.285 -8.245 34.886 1.00 39.56 87 ASP A C 1
ATOM 629 O O . ASP A 1 87 ? -17.058 -8.266 35.006 1.00 39.56 87 ASP A O 1
ATOM 633 N N . ALA A 1 88 ? -18.865 -8.132 33.689 1.00 39.56 88 ALA A N 1
ATOM 634 C CA . ALA A 1 88 ? -18.173 -7.549 32.561 1.00 39.56 88 ALA A CA 1
ATOM 635 C C . ALA A 1 88 ? -18.007 -6.075 32.929 1.00 39.56 88 ALA A C 1
ATOM 637 O O . ALA A 1 88 ? -19.022 -5.402 33.142 1.00 39.56 88 ALA A O 1
ATOM 638 N N . PRO A 1 89 ? -16.773 -5.556 33.044 1.00 38.75 89 PRO A N 1
ATOM 639 C CA . PRO A 1 89 ? -16.627 -4.126 33.169 1.00 38.75 89 PRO A CA 1
ATOM 640 C C . PRO A 1 89 ? -17.310 -3.532 31.939 1.00 38.75 89 PRO A C 1
ATOM 642 O O . PRO A 1 89 ? -17.127 -4.006 30.817 1.00 38.75 89 PRO A O 1
ATOM 645 N N . THR A 1 90 ? -18.159 -2.537 32.167 1.00 41.97 90 THR A N 1
ATOM 646 C CA . THR A 1 90 ? -18.595 -1.630 31.111 1.00 41.97 90 THR A CA 1
ATOM 647 C C . THR A 1 90 ? -17.325 -0.944 30.612 1.00 41.97 90 THR A C 1
ATOM 649 O O . THR A 1 90 ? -16.899 0.065 31.169 1.00 41.97 90 THR A O 1
ATOM 652 N N . GLU A 1 91 ? -16.639 -1.584 29.664 1.00 45.38 91 GLU A N 1
ATOM 653 C CA . GLU A 1 91 ? -15.476 -1.025 28.996 1.00 45.38 91 GLU A CA 1
ATOM 654 C C . GLU A 1 91 ? -15.972 0.165 28.185 1.00 45.38 91 GLU A C 1
ATOM 656 O O . GLU A 1 91 ? -16.916 0.062 27.397 1.00 45.38 91 GLU A O 1
ATOM 661 N N . GLU A 1 92 ? -15.376 1.323 28.442 1.00 44.16 92 GLU A N 1
ATOM 662 C CA . GLU A 1 92 ? -15.590 2.521 27.649 1.00 44.16 92 GLU A CA 1
ATOM 663 C C . GLU A 1 92 ? -15.326 2.201 26.172 1.00 44.16 92 GLU A C 1
ATOM 665 O O . GLU A 1 92 ? -14.179 2.048 25.778 1.00 44.16 92 GLU A O 1
ATOM 670 N N . ALA A 1 93 ? -16.398 2.057 25.388 1.00 54.75 93 ALA A N 1
ATOM 671 C CA . ALA A 1 93 ? -16.556 2.374 23.964 1.00 54.75 93 ALA A CA 1
ATOM 672 C C . ALA A 1 93 ? -15.316 2.309 23.029 1.00 54.75 93 ALA A C 1
ATOM 674 O O . ALA A 1 93 ? -15.199 3.137 22.127 1.00 54.75 93 ALA A O 1
ATOM 675 N N . GLY A 1 94 ? -14.415 1.339 23.195 1.00 65.94 94 GLY A N 1
ATOM 676 C CA . GLY A 1 94 ? -13.226 1.135 22.362 1.00 65.94 94 GLY A CA 1
ATOM 677 C C . GLY A 1 94 ? -13.321 -0.139 21.523 1.00 65.94 94 GLY A C 1
ATOM 678 O O . GLY A 1 94 ? -13.989 -1.100 21.903 1.00 65.94 94 GLY A O 1
ATOM 679 N N . VAL A 1 95 ? -12.651 -0.160 20.368 1.00 81.06 95 VAL A N 1
ATOM 680 C CA . VAL A 1 95 ? -12.467 -1.402 19.593 1.00 81.06 95 VAL A CA 1
ATOM 681 C C . VAL A 1 95 ? -11.360 -2.208 20.272 1.00 81.06 95 VAL A C 1
ATOM 683 O O . VAL A 1 95 ? -10.309 -1.633 20.537 1.00 81.06 95 VAL A O 1
ATOM 686 N N . PRO A 1 96 ? -11.512 -3.518 20.530 1.00 85.56 96 PRO A N 1
ATOM 687 C CA . PRO A 1 96 ? -10.425 -4.321 21.082 1.00 85.56 96 PRO A CA 1
ATOM 688 C C . PRO A 1 96 ? -9.172 -4.258 20.198 1.00 85.56 96 PRO A C 1
ATOM 690 O O . PRO A 1 96 ? -9.270 -4.246 18.966 1.00 85.56 96 PRO A O 1
ATOM 693 N N . ASN A 1 97 ? -7.987 -4.252 20.817 1.00 88.38 97 ASN A N 1
ATOM 694 C CA . ASN A 1 97 ? -6.727 -4.256 20.076 1.00 88.38 97 ASN A CA 1
ATOM 695 C C . ASN A 1 97 ? -6.661 -5.495 19.158 1.00 88.38 97 ASN A C 1
ATOM 697 O O . ASN A 1 97 ? -6.720 -6.616 19.669 1.00 88.38 97 ASN A O 1
ATOM 701 N N . PRO A 1 98 ? -6.523 -5.329 17.828 1.00 89.06 98 PRO A N 1
ATOM 702 C CA . PRO A 1 98 ? -6.503 -6.454 16.899 1.00 89.06 98 PRO A CA 1
ATOM 703 C C . PRO A 1 98 ? -5.235 -7.312 16.984 1.00 89.06 98 PRO A C 1
ATOM 705 O O . PRO A 1 98 ? -5.206 -8.377 16.373 1.00 89.06 98 PRO A O 1
ATOM 708 N N . ALA A 1 99 ? -4.193 -6.886 17.700 1.00 90.62 99 ALA A N 1
ATOM 709 C CA . ALA A 1 99 ? -2.921 -7.596 17.720 1.00 90.62 99 ALA A CA 1
ATOM 710 C C . ALA A 1 99 ? -3.036 -9.032 18.272 1.00 90.62 99 ALA A C 1
ATOM 712 O O . ALA A 1 99 ? -3.560 -9.254 19.366 1.00 90.62 99 ALA A O 1
ATOM 713 N N . GLY A 1 100 ? -2.495 -10.006 17.537 1.00 89.25 100 GLY A N 1
ATOM 714 C CA . GLY A 1 100 ? -2.439 -11.416 17.925 1.00 89.25 100 GLY A CA 1
ATOM 715 C C . GLY A 1 100 ? -3.750 -12.199 17.793 1.00 89.25 100 GLY A C 1
ATOM 716 O O . GLY A 1 100 ? -3.834 -13.306 18.331 1.00 89.25 100 GLY A O 1
ATOM 717 N N . SER A 1 101 ? -4.770 -11.660 17.115 1.00 92.00 101 SER A N 1
ATOM 718 C CA . SER A 1 101 ? -6.022 -12.387 16.862 1.00 92.00 101 SER A CA 1
ATOM 719 C C . SER A 1 101 ? -5.844 -13.490 15.810 1.00 92.00 101 SER A C 1
ATOM 721 O O . SER A 1 101 ? -5.103 -13.349 14.839 1.00 92.00 101 SER A O 1
ATOM 723 N N . ASP A 1 102 ? -6.573 -14.591 15.983 1.00 93.62 102 ASP A N 1
ATOM 724 C CA . ASP A 1 102 ? -6.616 -15.728 15.060 1.00 93.62 102 ASP A CA 1
ATOM 725 C C . ASP A 1 102 ? -7.481 -15.485 13.811 1.00 93.62 102 ASP A C 1
ATOM 727 O O . ASP A 1 102 ? -7.411 -16.259 12.853 1.00 93.62 102 ASP A O 1
ATOM 731 N N . LEU A 1 103 ? -8.271 -14.408 13.797 1.00 93.75 103 LEU A N 1
ATOM 732 C CA . LEU A 1 103 ? -9.104 -14.010 12.658 1.00 93.75 103 LEU A CA 1
ATOM 733 C C . LEU A 1 103 ? -8.282 -13.457 11.486 1.00 93.75 103 LEU A C 1
ATOM 735 O O . LEU A 1 103 ? -8.760 -13.399 10.348 1.00 93.75 103 LEU A O 1
ATOM 739 N N . TRP A 1 104 ? -7.043 -13.041 11.746 1.00 95.00 104 TRP A N 1
ATOM 740 C CA . TRP A 1 104 ? -6.188 -12.411 10.751 1.00 95.00 104 TRP A CA 1
ATOM 741 C C . TRP A 1 104 ? -5.364 -13.437 9.982 1.00 95.00 104 TRP A C 1
ATOM 743 O O . TRP A 1 104 ? -4.745 -14.340 10.541 1.00 95.00 104 TRP A O 1
ATOM 753 N N . VAL A 1 105 ? -5.313 -13.272 8.662 1.00 95.06 105 VAL A N 1
ATOM 754 C CA . VAL A 1 105 ? -4.457 -14.093 7.791 1.00 95.06 105 VAL A CA 1
ATOM 755 C C . VAL A 1 105 ? -3.048 -13.528 7.660 1.00 95.06 105 VAL A C 1
ATOM 757 O O . VAL A 1 105 ? -2.120 -14.253 7.301 1.00 95.06 105 VAL A O 1
ATOM 760 N N . ALA A 1 106 ? -2.898 -12.231 7.910 1.00 93.94 106 ALA A N 1
ATOM 761 C CA . ALA A 1 106 ? -1.631 -11.529 7.949 1.00 93.94 106 ALA A CA 1
ATOM 762 C C . ALA A 1 106 ? -1.744 -10.392 8.961 1.00 93.94 106 ALA A C 1
ATOM 764 O O . ALA A 1 106 ? -2.770 -9.719 9.028 1.00 93.94 106 ALA A O 1
ATOM 765 N N . GLU A 1 107 ? -0.685 -10.182 9.727 1.00 94.44 107 GLU A N 1
ATOM 766 C CA . GLU A 1 107 ? -0.618 -9.146 10.744 1.00 94.44 107 GLU A CA 1
ATOM 767 C C . GLU A 1 107 ? 0.797 -8.572 10.775 1.00 94.44 107 GLU A C 1
ATOM 769 O O . GLU A 1 107 ? 1.782 -9.308 10.665 1.00 94.44 107 GLU A O 1
ATOM 774 N N . GLN A 1 108 ? 0.894 -7.258 10.941 1.00 95.50 108 GLN A N 1
ATOM 775 C CA . GLN A 1 108 ? 2.138 -6.558 11.183 1.00 95.50 108 GLN A CA 1
ATOM 776 C C . GLN A 1 108 ? 1.936 -5.521 12.284 1.00 95.50 108 GLN A C 1
ATOM 778 O O . GLN A 1 108 ? 1.144 -4.592 12.147 1.00 95.50 108 GLN A O 1
ATOM 783 N N . THR A 1 109 ? 2.716 -5.645 13.350 1.00 93.81 109 THR A N 1
ATOM 784 C CA . THR A 1 109 ? 2.771 -4.665 14.436 1.00 93.81 109 THR A CA 1
ATOM 785 C C . THR A 1 109 ? 4.056 -3.847 14.367 1.00 93.81 109 THR A C 1
ATOM 787 O O . THR A 1 109 ? 5.121 -4.393 14.062 1.00 93.81 109 THR A O 1
ATOM 790 N N . GLY A 1 110 ? 3.980 -2.571 14.725 1.00 92.50 110 GLY A N 1
ATOM 791 C CA . GLY A 1 110 ? 5.121 -1.672 14.861 1.00 92.50 110 GLY A CA 1
ATOM 792 C C . GLY A 1 110 ? 4.903 -0.625 15.952 1.00 92.50 110 GLY A C 1
ATOM 793 O O . GLY A 1 110 ? 3.845 -0.563 16.574 1.00 92.50 110 GLY A O 1
ATOM 794 N N . THR A 1 111 ? 5.925 0.187 16.211 1.00 92.94 111 THR A N 1
ATOM 795 C CA . THR A 1 111 ? 5.888 1.283 17.192 1.00 92.94 111 THR A CA 1
ATOM 796 C C . THR A 1 111 ? 6.018 2.596 16.433 1.00 92.94 111 THR A C 1
ATOM 798 O O . THR A 1 111 ? 7.000 2.789 15.718 1.00 92.94 111 THR A O 1
ATOM 801 N N . GLY A 1 112 ? 5.000 3.453 16.510 1.00 92.00 112 GLY A N 1
ATOM 802 C CA . GLY A 1 112 ? 4.861 4.684 15.725 1.00 92.00 112 GLY A CA 1
ATOM 803 C C . GLY A 1 112 ? 4.562 4.450 14.239 1.00 92.00 112 GLY A C 1
ATOM 804 O O . GLY A 1 112 ? 3.823 5.214 13.624 1.00 92.00 112 GLY A O 1
ATOM 805 N N . THR A 1 113 ? 5.084 3.383 13.631 1.00 93.94 113 THR A N 1
ATOM 806 C CA . THR A 1 113 ? 4.822 3.033 12.227 1.00 93.94 113 THR A CA 1
ATOM 807 C C . THR A 1 113 ? 4.782 1.521 12.025 1.00 93.94 113 THR A C 1
ATOM 809 O O . THR A 1 113 ? 5.611 0.797 12.577 1.00 93.94 113 THR A O 1
ATOM 812 N N . ALA A 1 114 ? 3.849 1.055 11.196 1.00 95.38 114 ALA A N 1
ATOM 813 C CA . ALA A 1 114 ? 3.776 -0.314 10.693 1.00 95.38 114 ALA A CA 1
ATOM 814 C C . ALA A 1 114 ? 3.650 -0.298 9.162 1.00 95.38 114 ALA A C 1
ATOM 816 O O . ALA A 1 114 ? 2.936 0.533 8.603 1.00 95.38 114 ALA A O 1
ATOM 817 N N . GLU A 1 115 ? 4.334 -1.219 8.485 1.00 96.25 115 GLU A N 1
ATOM 818 C CA . GLU A 1 115 ? 4.323 -1.347 7.023 1.00 96.25 115 GLU A CA 1
ATOM 819 C C . GLU A 1 115 ? 4.019 -2.789 6.625 1.00 96.25 115 GLU A C 1
ATOM 821 O O . GLU A 1 115 ? 4.622 -3.720 7.151 1.00 96.25 115 GLU A O 1
ATOM 826 N N . MET A 1 116 ? 3.116 -2.976 5.668 1.00 95.19 116 MET A N 1
ATOM 827 C CA . MET A 1 116 ? 2.738 -4.287 5.157 1.00 95.19 116 MET A CA 1
ATOM 828 C C . MET A 1 116 ? 2.530 -4.234 3.648 1.00 95.19 116 MET A C 1
ATOM 830 O O . MET A 1 116 ? 1.832 -3.361 3.138 1.00 95.19 116 MET A O 1
ATOM 834 N N . SER A 1 117 ? 3.087 -5.207 2.933 1.00 94.12 117 SER A N 1
ATOM 835 C CA . SER A 1 117 ? 2.769 -5.435 1.527 1.00 94.12 117 SER A CA 1
ATOM 836 C C . SER A 1 117 ? 1.657 -6.471 1.393 1.00 94.12 117 SER A C 1
ATOM 838 O O . SER A 1 117 ? 1.655 -7.511 2.058 1.00 94.12 117 SER A O 1
ATOM 840 N N . TRP A 1 118 ? 0.697 -6.182 0.523 1.00 92.88 118 TRP A N 1
ATOM 841 C CA . TRP A 1 118 ? -0.412 -7.069 0.215 1.00 92.88 118 TRP A CA 1
ATOM 842 C C . TRP A 1 118 ? -0.626 -7.140 -1.292 1.00 92.88 118 TRP A C 1
ATOM 844 O O . TRP A 1 118 ? -0.577 -6.131 -1.986 1.00 92.88 118 TRP A O 1
ATOM 854 N N . THR A 1 119 ? -0.902 -8.342 -1.781 1.00 91.31 119 THR A N 1
ATOM 855 C CA . THR A 1 119 ? -1.310 -8.581 -3.167 1.00 91.31 119 THR A CA 1
ATOM 856 C C . THR A 1 119 ? -2.768 -8.996 -3.156 1.00 91.31 119 THR A C 1
ATOM 858 O O . THR A 1 119 ? -3.134 -9.886 -2.382 1.00 91.31 119 THR A O 1
ATOM 861 N N . ASP A 1 120 ? -3.590 -8.386 -4.006 1.00 87.62 120 ASP A N 1
ATOM 862 C CA . ASP A 1 120 ? -5.000 -8.731 -4.134 1.00 87.62 120 ASP A CA 1
ATOM 863 C C . ASP A 1 120 ? -5.181 -10.220 -4.473 1.00 87.62 120 ASP A C 1
ATOM 865 O O . ASP A 1 120 ? -4.427 -10.818 -5.248 1.00 87.62 120 ASP A O 1
ATOM 869 N N . ARG A 1 121 ? -6.170 -10.845 -3.833 1.00 87.38 121 ARG A N 1
ATOM 870 C CA . ARG A 1 121 ? -6.449 -12.283 -3.929 1.00 87.38 121 ARG A CA 1
ATOM 871 C C . ARG A 1 121 ? -7.933 -12.502 -4.129 1.00 87.38 121 ARG A C 1
ATOM 873 O O . ARG A 1 121 ? -8.752 -11.750 -3.610 1.00 87.38 121 ARG A O 1
ATOM 880 N N . ASP A 1 122 ? -8.272 -13.620 -4.764 1.00 86.19 122 ASP A N 1
ATOM 881 C CA . ASP A 1 122 ? -9.661 -14.045 -4.907 1.00 86.19 122 ASP A CA 1
ATOM 882 C C . ASP A 1 122 ? -10.390 -14.038 -3.550 1.00 86.19 122 ASP A C 1
ATOM 884 O O . ASP A 1 122 ? -9.935 -14.623 -2.558 1.00 86.19 122 ASP A O 1
ATOM 888 N N . GLY A 1 123 ? -11.541 -13.367 -3.512 1.00 87.44 123 GLY A N 1
ATOM 889 C CA . GLY A 1 123 ? -12.355 -13.203 -2.310 1.00 87.44 123 GLY A CA 1
ATOM 890 C C . GLY A 1 123 ? -12.581 -11.740 -1.935 1.00 87.44 123 GLY A C 1
ATOM 891 O O . GLY A 1 123 ? -12.297 -10.826 -2.699 1.00 87.44 123 GLY A O 1
ATOM 892 N N . ARG A 1 124 ? -13.162 -11.523 -0.751 1.00 89.88 124 ARG A N 1
ATOM 893 C CA . ARG A 1 124 ? -13.365 -10.188 -0.177 1.00 89.88 124 ARG A CA 1
ATOM 894 C C . ARG A 1 124 ? -12.443 -10.032 1.022 1.00 89.88 124 ARG A C 1
ATOM 896 O O . ARG A 1 124 ? -12.721 -10.585 2.088 1.00 89.88 124 ARG A O 1
ATOM 903 N N . TRP A 1 125 ? -11.352 -9.314 0.810 1.00 92.12 125 TRP A N 1
ATOM 904 C CA . TRP A 1 125 ? -10.341 -9.034 1.821 1.00 92.12 125 TRP A CA 1
ATOM 905 C C . TRP A 1 125 ? -10.453 -7.584 2.278 1.00 92.12 125 TRP A C 1
ATOM 907 O O . TRP A 1 125 ? -10.858 -6.696 1.522 1.00 92.12 125 TRP A O 1
ATOM 917 N N . SER A 1 126 ? -10.149 -7.335 3.544 1.00 92.69 126 SER A N 1
ATOM 918 C CA . SER A 1 126 ? -10.112 -5.985 4.102 1.00 92.69 126 SER A CA 1
ATOM 919 C C . SER A 1 126 ? -8.971 -5.873 5.095 1.00 92.69 126 SER A C 1
ATOM 921 O O . SER A 1 126 ? -8.609 -6.847 5.754 1.00 92.69 126 SER A O 1
ATOM 923 N N . VAL A 1 127 ? -8.396 -4.676 5.156 1.00 93.62 127 VAL A N 1
ATOM 924 C CA . VAL A 1 127 ? -7.296 -4.355 6.058 1.00 93.62 127 VAL A CA 1
ATOM 925 C C . VAL A 1 127 ? -7.842 -3.479 7.171 1.00 93.62 127 VAL A C 1
ATOM 927 O O . VAL A 1 127 ? -8.505 -2.478 6.903 1.00 93.62 127 VAL A O 1
ATOM 930 N N . LEU A 1 128 ? -7.572 -3.879 8.405 1.00 93.62 128 LEU A N 1
ATOM 931 C CA . LEU A 1 128 ? -7.811 -3.109 9.611 1.00 93.62 128 LEU A CA 1
ATOM 932 C C . LEU A 1 128 ? -6.486 -2.480 10.041 1.00 93.62 128 LEU A C 1
ATOM 934 O O . LEU A 1 128 ? -5.465 -3.163 10.111 1.00 93.62 128 LEU A O 1
ATOM 938 N N . ALA A 1 129 ? -6.511 -1.186 10.335 1.00 93.94 129 ALA A N 1
ATOM 939 C CA . ALA A 1 129 ? -5.390 -0.481 10.933 1.00 93.94 129 ALA A CA 1
ATOM 940 C C . ALA A 1 129 ? -5.854 0.137 12.244 1.00 93.94 129 ALA A C 1
ATOM 942 O O . ALA A 1 129 ? -6.814 0.907 12.258 1.00 93.94 129 ALA A O 1
ATOM 943 N N . ALA A 1 130 ? -5.187 -0.211 13.335 1.00 92.62 130 ALA A N 1
ATOM 944 C CA . ALA A 1 130 ? -5.534 0.279 14.659 1.00 92.62 130 ALA A CA 1
ATOM 945 C C . ALA A 1 130 ? -4.274 0.531 15.481 1.00 92.62 130 ALA A C 1
ATOM 947 O O . ALA A 1 130 ? -3.213 -0.026 15.201 1.00 92.62 130 ALA A O 1
ATOM 948 N N . THR A 1 131 ? -4.402 1.376 16.495 1.00 90.88 131 THR A N 1
ATOM 949 C CA . THR A 1 131 ? -3.382 1.566 17.524 1.00 90.88 131 THR A CA 1
ATOM 950 C C . THR A 1 131 ? -3.608 0.566 18.662 1.00 90.88 131 THR A C 1
ATOM 952 O O . THR A 1 131 ? -3.418 -0.635 18.479 1.00 90.88 131 THR A O 1
ATOM 955 N N . ASP A 1 132 ? -4.074 1.029 19.819 1.00 83.31 132 ASP A N 1
ATOM 956 C CA . ASP A 1 132 ? -4.440 0.197 20.970 1.00 83.31 132 ASP A CA 1
ATOM 957 C C . ASP A 1 132 ? -5.959 0.006 21.120 1.00 83.31 132 ASP A C 1
ATOM 959 O O . ASP A 1 132 ? -6.391 -0.707 22.022 1.00 83.31 132 ASP A O 1
ATOM 963 N N . GLY A 1 133 ? -6.756 0.614 20.231 1.00 74.31 133 GLY A N 1
ATOM 964 C CA . GLY A 1 133 ? -8.219 0.558 20.277 1.00 74.31 133 GLY A CA 1
ATOM 965 C C . GLY A 1 133 ? -8.898 1.723 21.003 1.00 74.31 133 GLY A C 1
ATOM 966 O O . GLY A 1 133 ? -10.120 1.858 20.934 1.00 74.31 133 GLY A O 1
ATOM 967 N N . THR A 1 134 ? -8.109 2.578 21.659 1.00 77.69 134 THR A N 1
ATOM 968 C CA . THR A 1 134 ? -8.571 3.744 22.437 1.00 77.69 134 THR A CA 1
ATOM 969 C C . THR A 1 134 ? -7.913 5.052 21.999 1.00 77.69 134 THR A C 1
ATOM 971 O O . THR A 1 134 ? -8.521 6.120 22.069 1.00 77.69 134 THR A O 1
ATOM 974 N N . ALA A 1 135 ? -6.672 4.981 21.524 1.00 81.81 135 ALA A N 1
ATOM 975 C CA . ALA A 1 135 ? -5.945 6.091 20.942 1.00 81.81 135 ALA A CA 1
ATOM 976 C C . ALA A 1 135 ? -6.524 6.485 19.569 1.00 81.81 135 ALA A C 1
ATOM 978 O O . ALA A 1 135 ? -7.188 5.675 18.915 1.00 81.81 135 ALA A O 1
ATOM 979 N N . PRO A 1 136 ? -6.250 7.719 19.096 1.00 85.62 136 PRO A N 1
ATOM 980 C CA . PRO A 1 136 ? -6.639 8.149 17.758 1.00 85.62 136 PRO A CA 1
ATOM 981 C C . PRO A 1 136 ? -6.211 7.153 16.673 1.00 85.62 136 PRO A C 1
ATOM 983 O O . PRO A 1 136 ? -5.171 6.494 16.782 1.00 85.62 136 PRO A O 1
ATOM 986 N N . ALA A 1 137 ? -7.018 7.059 15.615 1.00 87.75 137 ALA A N 1
ATOM 987 C CA . ALA A 1 137 ? -6.725 6.189 14.486 1.00 87.75 137 ALA A CA 1
ATOM 988 C C . ALA A 1 137 ? -5.408 6.605 13.796 1.00 87.75 137 ALA A C 1
ATOM 990 O O . ALA A 1 137 ? -5.152 7.805 13.638 1.00 87.75 137 ALA A O 1
ATOM 991 N N . PRO A 1 138 ? -4.581 5.638 13.358 1.00 92.69 138 PRO A N 1
ATOM 992 C CA . PRO A 1 138 ? -3.341 5.940 12.658 1.00 92.69 138 PRO A CA 1
ATOM 993 C C . PRO A 1 138 ? -3.625 6.528 11.267 1.00 92.69 138 PRO A C 1
ATOM 995 O O . PRO A 1 138 ? -4.618 6.196 10.618 1.00 92.69 138 PRO A O 1
ATOM 998 N N . GLN A 1 139 ? -2.725 7.373 10.769 1.00 93.12 139 GLN A N 1
ATOM 999 C CA . GLN A 1 139 ? -2.755 7.837 9.386 1.00 93.12 139 GLN A CA 1
ATOM 1000 C C . GLN A 1 139 ? -2.329 6.714 8.444 1.00 93.12 139 GLN A C 1
ATOM 1002 O O . GLN A 1 139 ? -1.326 6.042 8.679 1.00 93.12 139 GLN A O 1
ATOM 1007 N N . LEU A 1 140 ? -3.075 6.545 7.354 1.00 93.50 140 LEU A N 1
ATOM 1008 C CA . LEU A 1 140 ? -2.848 5.493 6.370 1.00 93.50 140 LEU A CA 1
ATOM 1009 C C . LEU A 1 140 ? -2.319 6.056 5.056 1.00 93.50 140 LEU A C 1
ATOM 1011 O O . LEU A 1 140 ? -2.870 7.007 4.505 1.00 93.50 140 LEU A O 1
ATOM 1015 N N . SER A 1 141 ? -1.285 5.408 4.531 1.00 92.50 141 SER A N 1
ATOM 1016 C CA . SER A 1 141 ? -0.759 5.628 3.189 1.00 92.50 141 SER A CA 1
ATOM 1017 C C . SER A 1 141 ? -0.795 4.320 2.407 1.00 92.50 141 SER A C 1
ATOM 1019 O O . SER A 1 141 ? -0.376 3.273 2.904 1.00 92.50 141 SER A O 1
ATOM 1021 N N . LEU A 1 142 ? -1.310 4.385 1.182 1.00 92.44 142 LEU A N 1
ATOM 1022 C CA . LEU A 1 142 ? -1.396 3.264 0.252 1.00 92.44 142 LEU A CA 1
ATOM 1023 C C . LEU A 1 142 ? -0.552 3.599 -0.975 1.00 92.44 142 LEU A C 1
ATOM 1025 O O . LEU A 1 142 ? -0.742 4.643 -1.595 1.00 92.44 142 LEU A O 1
ATOM 1029 N N . THR A 1 143 ? 0.395 2.729 -1.313 1.00 91.19 143 THR A N 1
ATOM 1030 C CA . THR A 1 143 ? 1.298 2.912 -2.454 1.00 91.19 143 THR A CA 1
ATOM 1031 C C . THR A 1 143 ? 1.171 1.737 -3.412 1.00 91.19 143 THR A C 1
ATOM 1033 O O . THR A 1 143 ? 1.378 0.594 -3.013 1.00 91.19 143 THR A O 1
ATOM 1036 N N . TRP A 1 144 ? 0.882 2.024 -4.681 1.00 90.69 144 TRP A N 1
ATOM 1037 C CA . TRP A 1 144 ? 0.827 1.034 -5.760 1.00 90.69 144 TRP A CA 1
ATOM 1038 C C . TRP A 1 144 ? 2.042 1.179 -6.684 1.00 90.69 144 TRP A C 1
ATOM 1040 O O . TRP A 1 144 ? 2.401 2.307 -7.046 1.00 90.69 144 TRP A O 1
ATOM 1050 N N . PRO A 1 145 ? 2.690 0.076 -7.092 1.00 87.31 145 PRO A N 1
ATOM 1051 C CA . PRO A 1 145 ? 3.753 0.129 -8.081 1.00 87.31 145 PRO A CA 1
ATOM 1052 C C . PRO A 1 145 ? 3.172 0.475 -9.460 1.00 87.31 145 PRO A C 1
ATOM 1054 O O . PRO A 1 145 ? 2.186 -0.101 -9.900 1.00 87.31 145 PRO A O 1
ATOM 1057 N N . VAL A 1 146 ? 3.803 1.412 -10.174 1.00 82.38 146 VAL A N 1
ATOM 1058 C CA . VAL A 1 146 ? 3.434 1.738 -11.561 1.00 82.38 146 VAL A CA 1
ATOM 1059 C C . VAL A 1 146 ? 4.510 1.212 -12.505 1.00 82.38 146 VAL A C 1
ATOM 1061 O O . VAL A 1 146 ? 5.615 1.756 -12.582 1.00 82.38 146 VAL A O 1
ATOM 1064 N N . GLU A 1 147 ? 4.192 0.171 -13.273 1.00 77.25 147 GLU A N 1
ATOM 1065 C CA . GLU A 1 147 ? 5.074 -0.312 -14.338 1.00 77.25 147 GLU A CA 1
ATOM 1066 C C . GLU A 1 147 ? 5.042 0.620 -15.559 1.00 77.25 147 GLU A C 1
ATOM 1068 O O . GLU A 1 147 ? 4.118 0.598 -16.378 1.00 77.25 147 GLU A O 1
ATOM 1073 N N . VAL A 1 148 ? 6.104 1.406 -15.760 1.00 79.25 148 VAL A N 1
ATOM 1074 C CA . VAL A 1 148 ? 6.249 2.217 -16.977 1.00 79.25 148 VAL A CA 1
ATOM 1075 C C . VAL A 1 148 ? 6.837 1.369 -18.103 1.00 79.25 148 VAL A C 1
ATOM 1077 O O . VAL A 1 148 ? 8.052 1.207 -18.238 1.00 79.25 148 VAL A O 1
ATOM 1080 N N . ARG A 1 149 ? 5.976 0.847 -18.977 1.00 79.56 149 ARG A N 1
ATOM 1081 C CA . ARG A 1 149 ? 6.423 0.190 -20.212 1.00 79.56 149 ARG A CA 1
ATOM 1082 C C . ARG A 1 149 ? 6.874 1.259 -21.208 1.00 79.56 149 ARG A C 1
ATOM 1084 O O . ARG A 1 149 ? 6.093 2.123 -21.592 1.00 79.56 149 ARG A O 1
ATOM 1091 N N . THR A 1 150 ? 8.127 1.186 -21.661 1.00 91.19 150 THR A N 1
ATOM 1092 C CA . THR A 1 150 ? 8.699 2.068 -22.697 1.00 91.19 150 THR A CA 1
ATOM 1093 C C . THR A 1 150 ? 8.814 1.336 -24.045 1.00 91.19 150 THR A C 1
ATOM 1095 O O . THR A 1 150 ? 9.918 1.086 -24.534 1.00 91.19 150 THR A O 1
ATOM 1098 N N . PRO A 1 151 ? 7.690 0.977 -24.702 1.00 89.81 151 PRO A N 1
ATOM 1099 C CA . PRO A 1 151 ? 7.708 0.106 -25.879 1.00 89.81 151 PRO A CA 1
ATOM 1100 C C . PRO A 1 151 ? 8.473 0.708 -27.065 1.00 89.81 151 PRO A C 1
ATOM 1102 O O . PRO A 1 151 ? 9.019 -0.032 -27.875 1.00 89.81 151 PRO A O 1
ATOM 1105 N N . TRP A 1 152 ? 8.547 2.039 -27.157 1.00 93.56 152 TRP A N 1
ATOM 1106 C CA . TRP A 1 152 ? 9.264 2.751 -28.219 1.00 93.56 152 TRP A CA 1
ATOM 1107 C C . TRP A 1 152 ? 10.755 2.965 -27.951 1.00 93.56 152 TRP A C 1
ATOM 1109 O O . TRP A 1 152 ? 11.478 3.323 -28.880 1.00 93.56 152 TRP A O 1
ATOM 1119 N N . LEU A 1 153 ? 11.239 2.718 -26.729 1.00 94.38 153 LEU A N 1
ATOM 1120 C CA . LEU A 1 153 ? 12.643 2.946 -26.386 1.00 94.38 153 LEU A CA 1
ATOM 1121 C C . LEU A 1 153 ? 13.566 2.017 -27.179 1.00 94.38 153 LEU A C 1
ATOM 1123 O O . LEU A 1 153 ? 14.498 2.486 -27.827 1.00 94.38 153 LEU A O 1
ATOM 1127 N N . VAL A 1 154 ? 13.276 0.713 -27.190 1.00 94.81 154 VAL A N 1
ATOM 1128 C CA . VAL A 1 154 ? 14.102 -0.272 -27.906 1.00 94.81 154 VAL A CA 1
ATOM 1129 C C . VAL A 1 154 ? 14.036 -0.077 -29.430 1.00 94.81 154 VAL A C 1
ATOM 1131 O O . VAL A 1 154 ? 15.098 0.033 -30.045 1.00 94.81 154 VAL A O 1
ATOM 1134 N N . PRO A 1 155 ? 12.854 0.052 -30.072 1.00 96.19 155 PRO 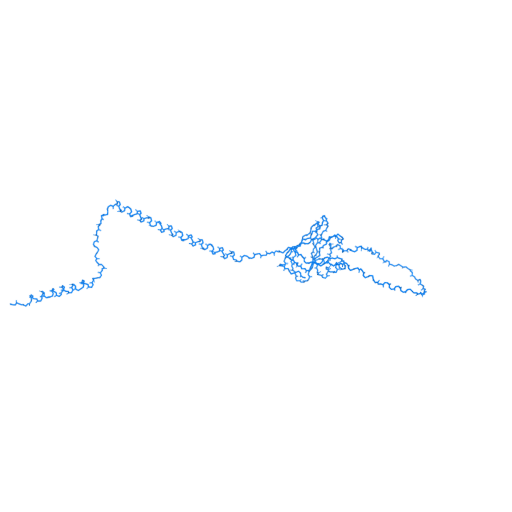A N 1
ATOM 1135 C CA . PRO A 1 155 ? 12.774 0.364 -31.500 1.00 96.19 155 PRO A CA 1
ATOM 1136 C C . PRO A 1 155 ? 13.463 1.683 -31.868 1.00 96.19 155 PRO A C 1
ATOM 1138 O O . PRO A 1 155 ? 14.201 1.734 -32.851 1.00 96.19 155 PRO A O 1
ATOM 1141 N N . GLY A 1 156 ? 13.268 2.738 -31.070 1.00 97.00 156 GLY A N 1
ATOM 1142 C CA . GLY A 1 156 ? 13.905 4.037 -31.287 1.00 97.00 156 GLY A CA 1
ATOM 1143 C C . GLY A 1 156 ? 15.430 3.957 -31.208 1.00 97.00 156 GLY A C 1
ATOM 1144 O O . GLY A 1 156 ? 16.119 4.501 -32.072 1.00 97.00 156 GLY A O 1
ATOM 1145 N N . LEU A 1 157 ? 15.959 3.210 -30.234 1.00 97.69 157 LEU A N 1
ATOM 1146 C CA . LEU A 1 157 ? 17.393 2.956 -30.097 1.00 97.69 157 LEU A CA 1
ATOM 1147 C C . LEU A 1 157 ? 17.958 2.206 -31.311 1.00 97.69 157 LEU A C 1
ATOM 1149 O O . LEU A 1 157 ? 19.019 2.572 -31.814 1.00 97.69 157 LEU A O 1
ATOM 1153 N N . ILE A 1 158 ? 17.243 1.195 -31.816 1.00 97.81 158 ILE A N 1
ATOM 1154 C CA . ILE A 1 158 ? 17.648 0.438 -33.011 1.00 97.81 158 ILE A CA 1
ATOM 1155 C C . ILE A 1 158 ? 17.701 1.356 -34.235 1.00 97.81 158 ILE A C 1
ATOM 1157 O O . ILE A 1 158 ? 18.702 1.363 -34.951 1.00 97.81 158 ILE A O 1
ATOM 1161 N N . VAL A 1 159 ? 16.661 2.163 -34.465 1.00 98.19 159 VAL A N 1
ATOM 1162 C CA . VAL A 1 159 ? 16.627 3.114 -35.589 1.00 98.19 159 VAL A CA 1
ATOM 1163 C C . VAL A 1 159 ? 17.765 4.127 -35.474 1.00 98.19 159 VAL A C 1
ATOM 1165 O O . VAL A 1 159 ? 18.469 4.368 -36.455 1.00 98.19 159 VAL A O 1
ATOM 1168 N N . GLY A 1 160 ? 17.997 4.673 -34.278 1.00 98.06 160 GLY A N 1
ATOM 1169 C CA . GLY A 1 160 ? 19.110 5.584 -34.016 1.00 98.06 160 GLY A CA 1
ATOM 1170 C C . GLY A 1 160 ? 20.471 4.949 -34.308 1.00 98.06 160 GLY A C 1
ATOM 1171 O O . GLY A 1 160 ? 21.294 5.553 -34.995 1.00 98.06 160 GLY A O 1
ATOM 1172 N N . ALA A 1 161 ? 20.693 3.710 -33.865 1.00 98.31 161 ALA A N 1
ATOM 1173 C CA . ALA A 1 161 ? 21.923 2.971 -34.140 1.00 98.31 161 ALA A CA 1
ATOM 1174 C C . ALA A 1 161 ? 22.126 2.724 -35.645 1.00 98.31 161 ALA A C 1
ATOM 1176 O O . ALA A 1 161 ? 23.226 2.923 -36.159 1.00 98.31 161 ALA A O 1
ATOM 1177 N N . VAL A 1 162 ? 21.067 2.355 -36.374 1.00 98.56 162 VAL A N 1
ATOM 1178 C CA . VAL A 1 162 ? 21.116 2.169 -37.834 1.00 98.56 162 VAL A CA 1
ATOM 1179 C C . VAL A 1 162 ? 21.447 3.479 -38.551 1.00 98.56 162 VAL A C 1
ATOM 1181 O O . VAL A 1 162 ? 22.298 3.485 -39.439 1.00 98.56 162 VAL A O 1
ATOM 1184 N N . LEU A 1 163 ? 20.826 4.594 -38.157 1.00 98.25 163 LEU A N 1
ATOM 1185 C CA . LEU A 1 163 ? 21.119 5.911 -38.730 1.00 98.25 163 LEU A CA 1
ATOM 1186 C C . LEU A 1 163 ? 22.560 6.351 -38.450 1.00 98.25 163 LEU A C 1
ATOM 1188 O O . LEU A 1 163 ? 23.215 6.889 -39.343 1.00 98.25 163 LEU A O 1
ATOM 1192 N N . LEU A 1 164 ? 23.076 6.078 -37.250 1.00 98.25 164 LEU A N 1
ATOM 1193 C CA . LEU A 1 164 ? 24.465 6.364 -36.891 1.00 98.25 164 LEU A CA 1
ATOM 1194 C C . LEU A 1 164 ? 25.431 5.543 -37.757 1.00 98.25 164 LEU A C 1
ATOM 1196 O O . LEU A 1 164 ? 26.368 6.102 -38.326 1.00 98.25 164 LEU A O 1
ATOM 1200 N N . LEU A 1 165 ? 25.170 4.244 -37.935 1.00 98.31 165 LEU A N 1
ATOM 1201 C CA . LEU A 1 165 ? 25.967 3.378 -38.811 1.00 98.31 165 LEU A CA 1
ATOM 1202 C C . LEU A 1 165 ? 25.913 3.824 -40.277 1.00 98.31 165 LEU A C 1
ATOM 1204 O O . LEU A 1 165 ? 26.947 3.848 -40.944 1.00 98.31 165 LEU A O 1
ATOM 1208 N N . ALA A 1 166 ? 24.740 4.219 -40.774 1.00 98.19 166 ALA A N 1
ATOM 1209 C CA . ALA A 1 166 ? 24.589 4.745 -42.128 1.00 98.19 166 ALA A CA 1
ATOM 1210 C C . ALA A 1 166 ? 25.368 6.057 -42.311 1.00 98.19 166 ALA A C 1
ATOM 1212 O O . ALA A 1 166 ? 26.107 6.204 -43.283 1.00 98.19 166 ALA A O 1
ATOM 1213 N N . GLY A 1 167 ? 25.267 6.983 -41.352 1.00 98.00 167 GLY A N 1
ATOM 1214 C CA . GLY A 1 167 ? 26.034 8.228 -41.353 1.00 98.00 167 GLY A CA 1
ATOM 1215 C C . GLY A 1 167 ? 27.544 7.985 -41.312 1.00 98.00 167 GLY A C 1
ATOM 1216 O O . GLY A 1 167 ? 28.284 8.580 -42.093 1.00 98.00 167 GLY A O 1
ATOM 1217 N N . ALA A 1 168 ? 28.003 7.056 -40.470 1.00 97.69 168 ALA A N 1
ATOM 1218 C CA . ALA A 1 168 ? 29.408 6.663 -40.405 1.00 97.69 168 ALA A CA 1
ATOM 1219 C C . ALA A 1 168 ? 29.891 6.034 -41.723 1.00 97.69 168 ALA A C 1
ATOM 1221 O O . ALA A 1 168 ? 30.976 6.363 -42.197 1.00 97.69 168 ALA A O 1
ATOM 1222 N N . ALA A 1 169 ? 29.082 5.176 -42.352 1.00 96.38 169 ALA A N 1
ATOM 1223 C CA . ALA A 1 169 ? 29.409 4.586 -43.647 1.00 96.38 169 ALA A CA 1
ATOM 1224 C C . ALA A 1 169 ? 29.532 5.654 -44.745 1.00 96.38 169 ALA A C 1
ATOM 1226 O O . ALA A 1 169 ? 30.505 5.644 -45.499 1.00 96.38 169 ALA A O 1
ATOM 1227 N N . LEU A 1 170 ? 28.594 6.607 -44.802 1.00 96.06 170 LEU A N 1
ATOM 1228 C CA . LEU A 1 170 ? 28.651 7.729 -45.743 1.00 96.06 170 LEU A CA 1
ATOM 1229 C C . LEU A 1 170 ? 29.890 8.604 -45.512 1.00 96.06 170 LEU A C 1
ATOM 1231 O O . LEU A 1 170 ? 30.573 8.947 -46.474 1.00 96.06 170 LEU A O 1
ATOM 1235 N N . LEU A 1 171 ? 30.234 8.895 -44.254 1.00 95.38 171 LEU A N 1
ATOM 1236 C CA . LEU A 1 171 ? 31.436 9.655 -43.902 1.00 95.38 171 LEU A CA 1
ATOM 1237 C C . LEU A 1 171 ? 32.725 8.937 -44.337 1.00 95.38 171 LEU A C 1
ATOM 1239 O O . LEU A 1 171 ? 33.644 9.563 -44.863 1.00 95.38 171 LEU A O 1
ATOM 1243 N N . VAL A 1 172 ? 32.802 7.617 -44.144 1.00 95.56 172 VAL A N 1
ATOM 1244 C CA . VAL A 1 172 ? 33.953 6.815 -44.586 1.00 95.56 172 VAL A CA 1
ATOM 1245 C C . VAL A 1 172 ? 34.074 6.835 -46.110 1.00 95.56 172 VAL A C 1
ATOM 1247 O O . VAL A 1 172 ? 35.175 7.020 -46.627 1.00 95.56 172 VAL A O 1
ATOM 1250 N N . LEU A 1 173 ? 32.964 6.681 -46.836 1.00 94.00 173 LEU A N 1
ATOM 1251 C CA . LEU A 1 173 ? 32.956 6.755 -48.300 1.00 94.00 173 LEU A CA 1
ATOM 1252 C C . LEU A 1 173 ? 33.402 8.137 -48.803 1.00 94.00 173 LEU A C 1
ATOM 1254 O O . LEU A 1 173 ? 34.211 8.215 -49.731 1.00 94.00 173 LEU A O 1
ATOM 1258 N N . ASP A 1 174 ? 32.948 9.214 -48.163 1.00 93.75 174 ASP A N 1
ATOM 1259 C CA . ASP A 1 174 ? 33.377 10.581 -48.475 1.00 93.75 174 ASP A CA 1
ATOM 1260 C C . ASP A 1 174 ? 34.887 10.766 -48.231 1.00 93.75 174 ASP A C 1
ATOM 1262 O O . ASP A 1 174 ? 35.623 11.204 -49.115 1.00 93.75 174 ASP A O 1
ATOM 1266 N N . MET A 1 175 ? 35.413 10.287 -47.096 1.00 90.69 175 MET A N 1
ATOM 1267 C CA . MET A 1 175 ? 36.858 10.312 -46.826 1.00 90.69 175 MET A CA 1
ATOM 1268 C C . MET A 1 175 ? 37.678 9.510 -47.846 1.00 90.69 175 MET A C 1
ATOM 1270 O O . MET A 1 175 ? 38.786 9.920 -48.203 1.00 90.69 175 MET A O 1
ATOM 1274 N N . LEU A 1 176 ? 37.185 8.357 -48.305 1.00 90.44 176 LEU A N 1
ATOM 1275 C CA . LEU A 1 176 ? 37.883 7.537 -49.298 1.00 90.44 176 LEU A CA 1
ATOM 1276 C C . LEU A 1 176 ? 37.875 8.189 -50.688 1.00 90.44 176 LEU A C 1
ATOM 1278 O O . LEU A 1 176 ? 38.907 8.198 -51.359 1.00 90.44 176 LEU A O 1
ATOM 1282 N N . THR A 1 177 ? 36.751 8.775 -51.104 1.00 89.44 177 THR A N 1
ATOM 1283 C CA . THR A 1 177 ? 36.644 9.473 -52.397 1.00 89.44 177 THR A CA 1
ATOM 1284 C C . THR A 1 177 ? 37.446 10.775 -52.417 1.00 89.44 177 THR A C 1
ATOM 1286 O O . THR A 1 177 ? 38.180 11.025 -53.375 1.00 89.44 177 THR A O 1
ATOM 1289 N N . ALA A 1 178 ? 37.418 11.555 -51.333 1.00 85.12 178 ALA A N 1
ATOM 1290 C CA . ALA A 1 178 ? 38.232 12.760 -51.188 1.00 85.12 178 ALA A CA 1
ATOM 1291 C C . ALA A 1 178 ? 39.742 12.459 -51.222 1.00 85.12 178 ALA A C 1
ATOM 1293 O O . ALA A 1 178 ? 40.522 13.239 -51.772 1.00 85.12 178 ALA A O 1
ATOM 1294 N N . ARG A 1 179 ? 40.174 11.314 -50.673 1.00 80.38 179 ARG A N 1
ATOM 1295 C CA . ARG A 1 179 ? 41.573 10.857 -50.774 1.00 80.38 179 ARG A CA 1
ATOM 1296 C C . ARG A 1 179 ? 41.982 10.545 -52.210 1.00 80.38 179 ARG A C 1
ATOM 1298 O O . ARG A 1 179 ? 43.105 10.858 -52.594 1.00 80.38 179 ARG A O 1
ATOM 1305 N N . GLU A 1 180 ? 41.095 9.940 -52.993 1.00 78.12 180 GLU A N 1
ATOM 1306 C CA . GLU A 1 180 ? 41.380 9.600 -54.390 1.00 78.12 180 GLU A CA 1
ATOM 1307 C C . GLU A 1 180 ? 41.496 10.849 -55.273 1.00 78.12 180 GLU A C 1
ATOM 1309 O O . GLU A 1 180 ? 42.363 10.910 -56.145 1.00 78.12 180 GLU A O 1
ATOM 1314 N N . LEU A 1 181 ? 40.674 11.873 -55.022 1.00 70.25 181 LEU A N 1
ATOM 1315 C CA . LEU A 1 181 ? 40.765 13.146 -55.742 1.00 70.25 181 LEU A CA 1
ATOM 1316 C C . LEU A 1 181 ? 42.084 13.873 -55.446 1.00 70.25 181 LEU A C 1
ATOM 1318 O O . LEU A 1 181 ? 42.776 14.263 -56.383 1.00 70.25 181 LEU A O 1
ATOM 1322 N N . ARG A 1 182 ? 42.505 13.934 -54.175 1.00 67.31 182 ARG A N 1
ATOM 1323 C CA . ARG A 1 182 ? 43.792 14.549 -53.794 1.00 67.31 182 ARG A CA 1
ATOM 1324 C C . ARG A 1 182 ? 44.997 13.861 -54.438 1.00 67.31 182 ARG A C 1
ATOM 1326 O O . ARG A 1 182 ? 45.893 14.536 -54.926 1.00 67.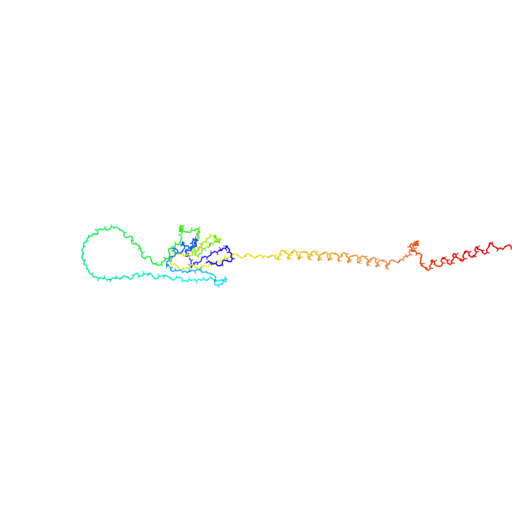31 182 ARG A O 1
ATOM 1333 N N . ARG A 1 183 ? 44.996 12.525 -54.531 1.00 68.62 183 ARG A N 1
ATOM 1334 C CA . ARG A 1 183 ? 46.069 11.772 -55.217 1.00 68.62 183 ARG A CA 1
ATOM 1335 C C . ARG A 1 183 ? 46.172 12.103 -56.705 1.00 68.62 183 ARG A C 1
ATOM 1337 O O . ARG A 1 183 ? 47.262 12.071 -57.273 1.00 68.62 183 ARG A O 1
ATOM 1344 N N . ARG A 1 184 ? 45.042 12.391 -57.356 1.00 68.31 184 ARG A N 1
ATOM 1345 C CA . ARG A 1 184 ? 45.022 12.785 -58.772 1.00 68.31 184 ARG A CA 1
ATOM 1346 C C . ARG A 1 184 ? 45.488 14.214 -58.973 1.00 68.31 184 ARG A C 1
ATOM 1348 O O . ARG A 1 184 ? 46.159 14.462 -59.966 1.00 68.31 184 ARG A O 1
ATOM 1355 N N . GLU A 1 185 ? 45.163 15.110 -58.050 1.00 66.75 185 GLU A N 1
ATOM 1356 C CA . GLU A 1 185 ? 45.648 16.492 -58.060 1.00 66.75 185 GLU A CA 1
ATOM 1357 C C . GLU A 1 185 ? 47.165 16.549 -57.835 1.00 66.75 185 GLU A C 1
ATOM 1359 O O . GLU A 1 185 ? 47.860 17.223 -58.588 1.00 66.75 185 GLU A O 1
ATOM 1364 N N . GLU A 1 186 ? 47.701 15.753 -56.905 1.00 61.19 186 GLU A N 1
ATOM 1365 C CA . GLU A 1 186 ? 49.151 15.616 -56.691 1.00 61.19 186 GLU A CA 1
ATOM 1366 C C . GLU A 1 186 ? 49.863 15.030 -57.926 1.00 61.19 186 GLU A C 1
ATOM 1368 O O . GLU A 1 186 ? 50.886 15.550 -58.361 1.00 61.19 186 GLU A O 1
ATOM 1373 N N . GLY A 1 187 ? 49.294 13.997 -58.561 1.00 59.91 187 GLY A N 1
ATOM 1374 C CA . GLY A 1 187 ? 49.843 13.427 -59.799 1.00 59.91 187 GLY A CA 1
ATOM 1375 C C . GLY A 1 187 ? 49.597 14.264 -61.064 1.00 59.91 187 GLY A C 1
ATOM 1376 O O . GLY A 1 187 ? 50.190 13.984 -62.106 1.00 59.91 187 GLY A O 1
ATOM 1377 N N . ALA A 1 188 ? 48.693 15.244 -61.028 1.00 60.84 188 ALA A N 1
ATOM 1378 C CA . ALA A 1 188 ? 48.511 16.227 -62.095 1.00 60.84 188 ALA A CA 1
ATOM 1379 C C . ALA A 1 188 ? 49.509 17.381 -61.938 1.00 60.84 188 ALA A C 1
ATOM 1381 O O . ALA A 1 188 ? 50.140 17.750 -62.922 1.00 60.84 188 ALA A O 1
ATOM 1382 N N . ALA A 1 189 ? 49.737 17.850 -60.708 1.00 59.94 189 ALA A N 1
ATOM 1383 C CA . ALA A 1 189 ? 50.784 18.821 -60.398 1.00 59.94 189 ALA A CA 1
ATOM 1384 C C . ALA A 1 189 ? 52.189 18.299 -60.771 1.00 59.94 189 ALA A C 1
ATOM 1386 O O . ALA A 1 189 ? 52.965 19.024 -61.383 1.00 59.94 189 ALA A O 1
ATOM 1387 N N . ASP A 1 190 ? 52.480 17.015 -60.526 1.00 58.50 190 ASP A N 1
ATOM 1388 C CA . ASP A 1 190 ? 53.758 16.382 -60.913 1.00 58.50 190 ASP A CA 1
ATOM 1389 C C . ASP A 1 190 ? 53.934 16.231 -62.445 1.00 58.50 190 ASP A C 1
ATOM 1391 O O . ASP A 1 190 ? 55.051 16.193 -62.959 1.00 58.50 190 ASP A O 1
ATOM 1395 N N . ARG A 1 191 ? 52.834 16.190 -63.217 1.00 58.16 191 ARG A N 1
ATOM 1396 C CA . ARG A 1 191 ? 52.886 16.172 -64.695 1.00 58.16 191 ARG A CA 1
ATOM 1397 C C . ARG A 1 191 ? 53.057 17.554 -65.320 1.00 58.16 191 ARG A C 1
ATOM 1399 O O . ARG A 1 191 ? 53.559 17.623 -66.438 1.00 58.16 191 ARG A O 1
ATOM 1406 N N . ASP A 1 192 ? 52.651 18.619 -64.634 1.00 56.62 192 ASP A N 1
ATOM 1407 C CA . ASP A 1 192 ? 52.861 19.988 -65.115 1.00 56.62 192 ASP A CA 1
ATOM 1408 C C . ASP A 1 192 ? 54.290 20.492 -64.826 1.00 56.62 192 ASP A C 1
ATOM 1410 O O . ASP A 1 192 ? 54.816 21.282 -65.611 1.00 56.62 192 ASP A O 1
ATOM 1414 N N . ASP A 1 193 ? 54.974 19.966 -63.798 1.00 56.53 193 ASP A N 1
ATOM 1415 C CA . ASP A 1 193 ? 56.408 20.226 -63.556 1.00 56.53 193 ASP A CA 1
ATOM 1416 C C . ASP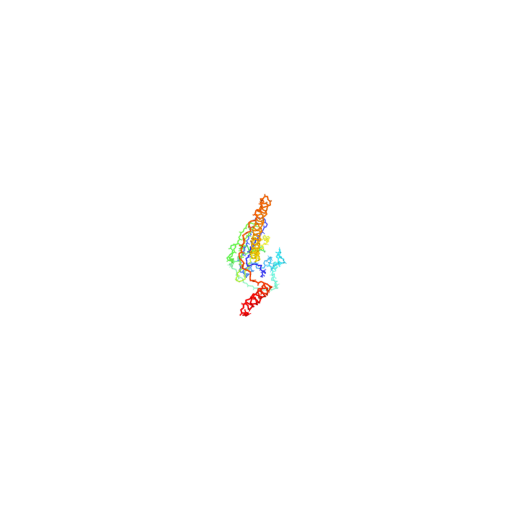 A 1 193 ? 57.349 19.286 -64.351 1.00 56.53 193 ASP A C 1
ATOM 1418 O O . ASP A 1 193 ? 58.501 19.630 -64.639 1.00 56.53 193 ASP A O 1
ATOM 1422 N N . GLY A 1 194 ? 56.871 18.109 -64.773 1.00 57.50 194 GLY A N 1
ATOM 1423 C CA . GLY A 1 194 ? 57.619 17.137 -65.577 1.00 57.50 194 GLY A CA 1
ATOM 1424 C C . GLY A 1 194 ? 57.249 17.164 -67.062 1.00 57.50 194 GLY A C 1
ATOM 1425 O O . GLY A 1 194 ? 56.380 16.411 -67.495 1.00 57.50 194 GLY A O 1
ATOM 1426 N N . GLY A 1 195 ? 57.948 17.981 -67.861 1.00 56.84 195 GLY A N 1
ATOM 1427 C CA . GLY A 1 195 ? 57.744 18.149 -69.310 1.00 56.84 195 GLY A CA 1
ATOM 1428 C C . GLY A 1 195 ? 57.354 16.872 -70.077 1.00 56.84 195 GLY A C 1
ATOM 1429 O O . GLY A 1 195 ? 58.151 15.949 -70.257 1.00 56.84 195 GLY A O 1
ATOM 1430 N N . ALA A 1 196 ? 56.113 16.840 -70.567 1.00 48.59 196 ALA A N 1
ATOM 1431 C CA . ALA A 1 196 ? 55.513 15.681 -71.217 1.00 48.59 196 ALA A CA 1
ATOM 1432 C C . ALA A 1 196 ? 56.103 15.398 -72.616 1.00 48.59 196 ALA A C 1
ATOM 1434 O O . ALA A 1 196 ? 55.708 15.993 -73.622 1.00 48.59 196 ALA A O 1
ATOM 1435 N N . ALA A 1 197 ? 56.999 14.412 -72.710 1.00 50.69 197 ALA A N 1
ATOM 1436 C CA . ALA A 1 197 ? 57.339 13.761 -73.974 1.00 50.69 197 ALA A CA 1
ATOM 1437 C C . ALA A 1 197 ? 56.171 12.860 -74.422 1.00 50.69 197 ALA A C 1
ATOM 1439 O O . ALA A 1 197 ? 55.964 11.764 -73.904 1.00 50.69 197 ALA A O 1
ATOM 1440 N N . THR A 1 198 ? 55.393 13.320 -75.402 1.00 47.81 198 THR A N 1
ATOM 1441 C CA . THR A 1 198 ? 54.305 12.536 -76.006 1.00 47.81 198 THR A CA 1
ATOM 1442 C C . THR A 1 198 ? 54.885 11.556 -77.031 1.00 47.81 198 THR A C 1
ATOM 1444 O O . THR A 1 198 ? 55.199 11.941 -78.155 1.00 47.81 198 THR A O 1
ATOM 1447 N N . THR A 1 199 ? 55.032 10.277 -76.677 1.00 48.81 199 THR A N 1
ATOM 1448 C CA . THR A 1 199 ? 55.246 9.211 -77.672 1.00 48.81 199 THR A CA 1
ATOM 1449 C C . THR A 1 199 ? 53.891 8.720 -78.174 1.00 48.81 199 THR A C 1
ATOM 1451 O O . THR A 1 199 ? 53.165 8.021 -77.471 1.00 48.81 199 THR A O 1
ATOM 1454 N N . VAL A 1 200 ? 53.543 9.093 -79.406 1.00 42.22 200 VAL A N 1
ATOM 1455 C CA . VAL A 1 200 ? 52.366 8.569 -80.107 1.00 42.22 200 VAL A CA 1
ATOM 1456 C C . VAL A 1 200 ? 52.676 7.144 -80.567 1.00 42.22 200 VAL A C 1
ATOM 1458 O O . VAL A 1 200 ? 53.417 6.946 -81.529 1.00 42.22 200 VAL A O 1
ATOM 1461 N N . LEU A 1 201 ? 52.108 6.139 -79.896 1.00 44.16 201 LEU A N 1
ATOM 1462 C CA . LEU A 1 201 ? 52.049 4.782 -80.437 1.00 44.16 201 LEU A CA 1
ATOM 1463 C C . LEU A 1 201 ? 50.896 4.721 -81.448 1.00 44.16 201 LEU A C 1
ATOM 1465 O O . LEU A 1 201 ? 49.729 4.872 -81.085 1.00 44.16 201 LEU A O 1
ATOM 1469 N N . ALA A 1 202 ? 51.219 4.505 -82.723 1.00 45.69 202 ALA A N 1
ATOM 1470 C CA . ALA A 1 202 ? 50.238 4.264 -83.774 1.00 45.69 202 ALA A CA 1
ATOM 1471 C C . ALA A 1 202 ? 49.524 2.920 -83.528 1.00 45.69 202 ALA A C 1
ATOM 1473 O O . ALA A 1 202 ? 49.999 1.858 -83.928 1.00 45.69 202 ALA A O 1
ATOM 1474 N N . GLY A 1 203 ? 48.384 2.970 -82.838 1.00 42.81 203 GLY A N 1
ATOM 1475 C CA . GLY A 1 203 ? 47.471 1.843 -82.680 1.00 42.81 203 GLY A CA 1
ATOM 1476 C C . GLY A 1 203 ? 46.641 1.642 -83.945 1.00 42.81 203 GLY A C 1
ATOM 1477 O O . GLY A 1 203 ? 45.832 2.493 -84.308 1.00 42.81 203 GLY A O 1
ATOM 1478 N N . ALA A 1 204 ? 46.864 0.511 -84.615 1.00 47.44 204 ALA A N 1
ATOM 1479 C CA . ALA A 1 204 ? 46.102 0.038 -85.761 1.00 47.44 204 ALA A CA 1
ATOM 1480 C C . ALA A 1 204 ? 44.588 0.006 -85.468 1.00 47.44 204 ALA A C 1
ATOM 1482 O O . ALA A 1 204 ? 44.146 -0.428 -84.406 1.00 47.44 204 ALA A O 1
ATOM 1483 N N . GLY A 1 205 ? 43.808 0.498 -86.432 1.00 46.50 205 GLY A N 1
ATOM 1484 C CA . GLY A 1 205 ? 42.390 0.808 -86.291 1.00 46.50 205 GLY A CA 1
ATOM 1485 C C . GLY A 1 205 ? 41.495 -0.371 -85.904 1.00 46.50 205 GLY A C 1
ATOM 1486 O O . GLY A 1 205 ? 41.407 -1.369 -86.614 1.00 46.50 205 GLY A O 1
ATOM 1487 N N . ALA A 1 206 ? 40.733 -0.169 -84.831 1.00 49.00 206 ALA A N 1
ATOM 1488 C CA . ALA A 1 206 ? 39.515 -0.908 -84.502 1.00 49.00 206 ALA A CA 1
ATOM 1489 C C . ALA A 1 206 ? 38.295 0.035 -84.550 1.00 49.00 206 ALA A C 1
ATOM 1491 O O . ALA A 1 206 ? 37.477 0.077 -83.636 1.00 49.00 206 ALA A O 1
ATOM 1492 N N . GLY A 1 207 ? 38.192 0.835 -85.614 1.00 55.34 207 GLY A N 1
ATOM 1493 C CA . GLY A 1 207 ? 37.013 1.638 -85.932 1.00 55.34 207 GLY A CA 1
ATOM 1494 C C . GLY A 1 207 ? 36.539 1.267 -87.328 1.00 55.34 207 GLY A C 1
ATOM 1495 O O . GLY A 1 207 ? 37.268 1.471 -88.295 1.00 55.34 207 GLY A O 1
ATOM 1496 N N . GLY A 1 208 ? 35.353 0.667 -87.439 1.00 60.69 208 GLY A N 1
ATOM 1497 C CA . GLY A 1 208 ? 34.752 0.351 -88.734 1.00 60.69 208 GLY A CA 1
ATOM 1498 C C . GLY A 1 208 ? 34.697 1.598 -89.619 1.00 60.69 208 GLY A C 1
ATOM 1499 O O . GLY A 1 208 ? 34.285 2.662 -89.160 1.00 60.69 208 GLY A O 1
ATOM 1500 N N . LEU A 1 209 ? 35.140 1.453 -90.871 1.00 69.31 209 LEU A N 1
ATOM 1501 C CA . LEU A 1 209 ? 35.204 2.525 -91.868 1.00 69.31 209 LEU A CA 1
ATOM 1502 C C . LEU A 1 209 ? 33.906 3.336 -91.883 1.00 69.31 209 LEU A C 1
ATOM 1504 O O . LEU A 1 209 ? 32.801 2.788 -91.975 1.00 69.31 209 LEU A O 1
ATOM 1508 N N . THR A 1 210 ? 34.040 4.655 -91.816 1.00 76.00 210 THR A N 1
ATOM 1509 C CA . THR A 1 210 ? 32.887 5.553 -91.834 1.00 76.00 210 THR A CA 1
ATOM 1510 C C . THR A 1 210 ? 32.155 5.441 -93.181 1.00 76.00 210 THR A C 1
ATOM 1512 O O . THR A 1 210 ? 32.753 5.157 -94.222 1.00 76.00 210 THR A O 1
ATOM 1515 N N . ARG A 1 211 ? 30.833 5.693 -93.217 1.00 70.62 211 ARG A N 1
ATOM 1516 C CA . ARG A 1 211 ? 30.016 5.638 -94.461 1.00 70.62 211 ARG A CA 1
ATOM 1517 C C . ARG A 1 211 ? 30.606 6.455 -95.622 1.00 70.62 211 ARG A C 1
ATOM 1519 O O . ARG A 1 211 ? 30.281 6.194 -96.779 1.00 70.62 211 ARG A O 1
ATOM 1526 N N . ARG A 1 212 ? 31.420 7.468 -95.317 1.00 75.56 212 ARG A N 1
ATOM 1527 C CA . ARG A 1 212 ? 32.089 8.326 -96.295 1.00 75.56 212 ARG A CA 1
ATOM 1528 C C . ARG A 1 212 ? 33.301 7.629 -96.922 1.00 75.56 212 ARG A C 1
ATOM 1530 O O . ARG A 1 212 ? 33.381 7.588 -98.146 1.00 75.56 212 ARG A O 1
ATOM 1537 N N . GLU A 1 213 ? 34.141 6.983 -96.116 1.00 80.12 213 GLU A N 1
ATOM 1538 C CA . GLU A 1 213 ? 35.291 6.195 -96.590 1.00 80.12 213 GLU A CA 1
ATOM 1539 C C . GLU A 1 213 ? 34.861 4.979 -97.412 1.00 80.12 213 GLU A C 1
ATOM 1541 O O . GLU A 1 213 ? 35.500 4.650 -98.410 1.00 80.12 213 GLU A O 1
ATOM 1546 N N . LEU A 1 214 ? 33.729 4.351 -97.070 1.00 76.44 214 LEU A N 1
ATOM 1547 C CA . LEU A 1 214 ? 33.195 3.241 -97.864 1.00 76.44 214 LEU A CA 1
ATOM 1548 C C . LEU A 1 214 ? 32.826 3.682 -99.296 1.00 76.44 214 LEU A C 1
ATOM 1550 O O . LEU A 1 214 ? 33.088 2.959 -100.258 1.00 76.44 214 LEU A O 1
ATOM 1554 N N . ARG A 1 215 ? 32.258 4.892 -99.456 1.00 77.69 215 ARG A N 1
ATOM 1555 C CA . ARG A 1 215 ? 31.940 5.463 -100.781 1.00 77.69 215 ARG A CA 1
ATOM 1556 C C . ARG A 1 215 ? 33.192 5.878 -101.545 1.00 77.69 215 ARG A C 1
ATOM 1558 O O . ARG A 1 215 ? 33.227 5.732 -102.765 1.00 77.69 215 ARG A O 1
ATOM 1565 N N . GLU A 1 216 ? 34.200 6.402 -100.855 1.00 81.06 216 GLU A N 1
ATOM 1566 C CA . GLU A 1 216 ? 35.473 6.773 -101.482 1.00 81.06 216 GLU A CA 1
ATOM 1567 C C . GLU A 1 216 ? 36.235 5.538 -101.966 1.00 81.06 216 GLU A C 1
ATOM 1569 O O . GLU A 1 216 ? 36.715 5.528 -103.101 1.00 81.06 216 GLU A O 1
ATOM 1574 N N . ARG A 1 217 ? 36.223 4.448 -101.191 1.00 78.44 217 ARG A N 1
ATOM 1575 C CA . ARG A 1 217 ? 36.828 3.174 -101.592 1.00 78.44 217 ARG A CA 1
ATOM 1576 C C . ARG A 1 217 ? 36.127 2.544 -102.800 1.00 78.44 217 ARG A C 1
ATOM 1578 O O . ARG A 1 217 ? 36.801 2.149 -103.746 1.00 78.44 217 ARG A O 1
ATOM 1585 N N . GLN A 1 218 ? 34.791 2.547 -102.846 1.00 77.75 218 GLN A N 1
ATOM 1586 C CA . GLN A 1 218 ? 34.045 2.052 -104.017 1.00 77.75 218 GLN A CA 1
ATOM 1587 C C . GLN A 1 218 ? 34.274 2.904 -105.281 1.00 77.75 218 GLN A C 1
ATOM 1589 O O . GLN A 1 218 ? 34.345 2.381 -106.398 1.00 77.75 218 GLN A O 1
ATOM 1594 N N . ARG A 1 219 ? 34.434 4.228 -105.137 1.00 73.50 219 ARG A N 1
ATOM 1595 C CA . ARG A 1 219 ? 34.813 5.102 -106.263 1.00 73.50 219 ARG A CA 1
ATOM 1596 C C . ARG A 1 219 ? 36.240 4.833 -106.742 1.00 73.50 219 ARG A C 1
ATOM 1598 O O . ARG A 1 219 ? 36.477 4.833 -107.949 1.00 73.50 219 ARG A O 1
ATOM 1605 N N . ALA A 1 220 ? 37.171 4.561 -105.829 1.00 74.25 220 ALA A N 1
ATOM 1606 C CA . ALA A 1 220 ? 38.539 4.195 -106.182 1.00 74.25 220 ALA A CA 1
ATOM 1607 C C . ALA A 1 220 ? 38.600 2.845 -106.919 1.00 74.25 220 ALA A C 1
ATOM 1609 O O . ALA A 1 220 ? 39.280 2.733 -107.939 1.00 74.25 220 ALA A O 1
ATOM 1610 N N . GLU A 1 221 ? 37.830 1.848 -106.479 1.00 71.12 221 GLU A N 1
ATOM 1611 C CA . GLU A 1 221 ? 37.771 0.527 -107.120 1.00 71.12 221 GLU A CA 1
ATOM 1612 C C . GLU A 1 221 ? 37.150 0.589 -108.528 1.00 71.12 221 GLU A C 1
ATOM 1614 O O . GLU A 1 221 ? 37.682 0.003 -109.473 1.00 71.12 221 GLU A O 1
ATOM 1619 N N . THR A 1 222 ? 36.093 1.385 -108.725 1.00 67.12 222 THR A N 1
ATOM 1620 C CA . THR A 1 222 ? 35.489 1.591 -110.059 1.00 67.12 222 THR A CA 1
ATOM 1621 C C . THR A 1 222 ? 36.362 2.426 -111.004 1.00 67.12 222 THR A C 1
ATOM 1623 O O . THR A 1 222 ? 36.317 2.226 -112.223 1.00 67.12 222 THR A O 1
ATOM 1626 N N . ALA A 1 223 ? 37.194 3.331 -110.478 1.00 66.62 223 ALA A N 1
ATOM 1627 C CA . ALA A 1 223 ? 38.201 4.052 -111.259 1.00 66.62 223 ALA A CA 1
ATOM 1628 C C . ALA A 1 223 ? 39.395 3.153 -111.640 1.00 66.62 223 ALA A C 1
ATOM 1630 O O . ALA A 1 223 ? 39.892 3.233 -112.767 1.00 66.62 223 ALA A O 1
ATOM 1631 N N . ALA A 1 224 ? 39.816 2.255 -110.744 1.00 63.16 224 ALA A N 1
ATOM 1632 C CA . ALA A 1 224 ? 40.877 1.281 -110.998 1.00 63.16 224 ALA A CA 1
ATOM 1633 C C . ALA A 1 224 ? 40.449 0.202 -112.013 1.00 63.16 224 ALA A C 1
ATOM 1635 O O . ALA A 1 224 ? 41.233 -0.159 -112.893 1.00 63.16 224 ALA A O 1
ATOM 1636 N N . GLY A 1 225 ? 39.187 -0.246 -111.967 1.00 62.09 225 GLY A N 1
ATOM 1637 C CA . GLY A 1 225 ? 38.617 -1.174 -112.951 1.00 62.09 225 GLY A CA 1
ATOM 1638 C C 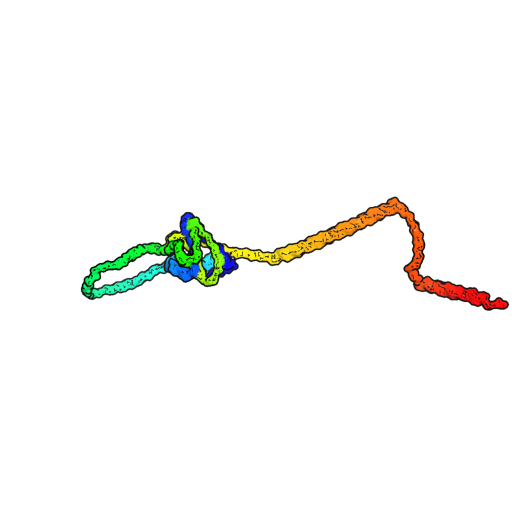. GLY A 1 225 ? 38.551 -0.590 -114.368 1.00 62.09 225 GLY A C 1
ATOM 1639 O O . GLY A 1 225 ? 38.889 -1.271 -115.336 1.00 62.09 225 GLY A O 1
ATOM 1640 N N . ARG A 1 226 ? 38.227 0.706 -114.504 1.00 59.94 226 ARG A N 1
ATOM 1641 C CA . ARG A 1 226 ? 38.196 1.396 -115.809 1.00 59.94 226 ARG A CA 1
ATOM 1642 C C . ARG A 1 226 ? 39.582 1.583 -116.435 1.00 59.94 226 ARG A C 1
ATOM 1644 O O . ARG A 1 226 ? 39.698 1.547 -117.655 1.00 59.94 226 ARG A O 1
ATOM 1651 N N . ARG A 1 227 ? 40.637 1.726 -115.621 1.00 58.09 227 ARG A N 1
ATOM 1652 C CA . ARG A 1 227 ? 42.028 1.810 -116.110 1.00 58.09 227 ARG A CA 1
ATOM 1653 C C . ARG A 1 227 ? 42.631 0.449 -116.487 1.00 58.09 227 ARG A C 1
ATOM 1655 O O . ARG A 1 227 ? 43.522 0.424 -117.325 1.00 58.09 227 ARG A O 1
ATOM 1662 N N . ARG A 1 228 ? 42.131 -0.671 -115.942 1.00 57.84 228 ARG A N 1
ATOM 1663 C CA . ARG A 1 228 ? 42.511 -2.031 -116.389 1.00 57.84 228 ARG A CA 1
ATOM 1664 C C . ARG A 1 228 ? 41.745 -2.511 -117.626 1.00 57.84 228 ARG A C 1
ATOM 1666 O O . ARG A 1 228 ? 42.312 -3.265 -118.402 1.00 57.84 228 ARG A O 1
ATOM 1673 N N . GLY A 1 229 ? 40.509 -2.053 -117.841 1.00 56.41 229 GLY A N 1
ATOM 1674 C CA . GLY A 1 229 ? 39.728 -2.384 -119.044 1.00 56.41 229 GLY A CA 1
ATOM 1675 C C . GLY A 1 229 ? 40.169 -1.650 -120.320 1.00 56.41 229 GLY A C 1
ATOM 1676 O O . GLY A 1 229 ? 39.988 -2.169 -121.412 1.00 56.41 229 GLY A O 1
ATOM 1677 N N . ALA A 1 230 ? 40.796 -0.474 -120.200 1.00 56.84 230 ALA A N 1
ATOM 1678 C CA . ALA A 1 230 ? 41.267 0.312 -121.348 1.00 56.84 230 ALA A CA 1
ATOM 1679 C C . ALA A 1 230 ? 42.642 -0.127 -121.903 1.00 56.84 230 ALA A C 1
ATOM 1681 O O . ALA A 1 230 ? 43.069 0.393 -122.925 1.00 56.84 230 ALA A O 1
ATOM 1682 N N . ALA A 1 231 ? 43.328 -1.075 -121.254 1.00 55.50 231 ALA A N 1
ATOM 1683 C CA . ALA A 1 231 ? 44.628 -1.601 -121.692 1.00 55.50 231 ALA A CA 1
ATOM 1684 C C . ALA A 1 231 ? 44.539 -2.985 -122.377 1.00 55.50 231 ALA A C 1
ATOM 1686 O O . ALA A 1 231 ? 45.570 -3.568 -122.689 1.00 55.50 231 ALA A O 1
ATOM 1687 N N . ALA A 1 232 ? 43.327 -3.518 -122.596 1.00 56.50 232 ALA A N 1
ATOM 1688 C CA . ALA A 1 232 ? 43.097 -4.863 -123.145 1.00 56.50 232 ALA A CA 1
ATOM 1689 C C . ALA A 1 232 ? 42.359 -4.888 -124.505 1.00 56.50 232 ALA A C 1
ATOM 1691 O O . ALA A 1 232 ? 41.966 -5.956 -124.962 1.00 56.50 232 ALA A O 1
ATOM 1692 N N . THR A 1 233 ? 42.192 -3.742 -125.175 1.00 55.72 233 THR A N 1
ATOM 1693 C CA . THR A 1 233 ? 41.629 -3.675 -126.538 1.00 55.72 233 THR A CA 1
ATOM 1694 C C . THR A 1 233 ? 42.310 -2.552 -127.311 1.00 55.72 233 THR A C 1
ATOM 1696 O O . THR A 1 233 ? 42.084 -1.380 -127.020 1.00 55.72 233 THR A O 1
ATOM 1699 N N . GLY A 1 234 ? 43.165 -2.929 -128.257 1.00 45.62 234 GLY A N 1
ATOM 1700 C CA . GLY A 1 234 ? 43.936 -2.034 -129.112 1.00 45.62 234 GLY A CA 1
ATOM 1701 C C . GLY A 1 234 ? 45.090 -2.796 -129.754 1.00 45.62 234 GLY A C 1
ATOM 1702 O O . GLY A 1 234 ? 46.226 -2.655 -129.307 1.00 45.62 234 GLY A O 1
ATOM 1703 N N . GLU A 1 235 ? 44.745 -3.662 -130.715 1.00 40.06 235 GLU A N 1
ATOM 1704 C CA . GLU A 1 235 ? 45.612 -3.992 -131.860 1.00 40.06 235 GLU A CA 1
ATOM 1705 C C . GLU A 1 235 ? 46.006 -2.723 -132.629 1.00 40.06 235 GLU A C 1
ATOM 1707 O O . GLU A 1 235 ? 45.181 -1.776 -132.661 1.00 40.06 235 GLU A O 1
#

pLDDT: mean 76.14, std 20.63, range [30.61, 98.56]